Protein AF-H0ULR8-F1 (afdb_monomer_lite)

Foldseek 3Di:
DWEWEADPVQKTATDDDPDPDAKYWYADPPRKIWIWHDDDQWIWIWIGPPPDIHTQDTDPPDPDPDPDDNIDGDDPVVVVSVLLVVLQVDDQFADQLVLLVLCCVLCVPDVLSVPDSPDDCVNSVVVCVVQQLSLLLSLLSRVCVRVVNVLLSVLLSLLVVQPSVPLSDPAQKDKDKDLDPDDDVVLVPPDPADDADELQDDDPPPGQDQPHWYWYWDFDDDDDDDRTIIMIMTHHSVLQVSLVVPDGSNSSVSNSVSSVSSVVSSVVNCSNVPPPPPPPPPPPDDD

Secondary structure (DSSP, 8-state):
-EEEEE-TTS-EEEPP-----S-EEEEEGGGEEEEEEEETTEEEEEEE-SS-EEEEEEETT-----S--S-B---HHHHHHHHHHHHTTSPPSS-HHHHHHHHHHH-TT-GGGGS-TT--HHHHHHHHTT-HHHHHHHHHHHHHHHTT-HHHHHHHHHHHHHTHHHHSS---EEEEEES-SS--GGGSTT-----EEETT-PPPTTT--TTPEEEEEEEPPPSTTPPPPEEEEEEEHHHHHHHHTTS-HHHHHHHHHHHHHHHHHHHHHHHHS----------SS--

Structure (mmCIF, N/CA/C/O backbone):
data_AF-H0ULR8-F1
#
_entry.id   AF-H0ULR8-F1
#
loop_
_atom_site.group_PDB
_atom_site.id
_atom_site.type_symbol
_atom_site.label_atom_id
_atom_site.label_alt_id
_atom_site.label_comp_id
_atom_site.label_asym_id
_atom_site.label_entity_id
_atom_site.label_seq_id
_atom_site.pdbx_PDB_ins_code
_atom_site.Cartn_x
_atom_site.Cartn_y
_atom_site.Cartn_z
_atom_site.occupancy
_atom_site.B_iso_or_equiv
_atom_site.auth_seq_id
_atom_site.auth_comp_id
_atom_site.auth_asym_id
_atom_site.auth_atom_id
_atom_site.pdbx_PDB_model_num
ATOM 1 N N . MET A 1 1 ? 31.533 -9.952 -25.028 1.00 55.53 1 MET A N 1
ATOM 2 C CA . MET A 1 1 ? 30.715 -9.048 -24.205 1.00 55.53 1 MET A CA 1
ATOM 3 C C . MET A 1 1 ? 29.795 -9.982 -23.468 1.00 55.53 1 MET A C 1
ATOM 5 O O . MET A 1 1 ? 28.955 -10.585 -24.120 1.00 55.53 1 MET A O 1
ATOM 9 N N . ARG A 1 2 ? 29.981 -10.159 -22.159 1.00 60.12 2 ARG A N 1
ATOM 10 C CA . ARG A 1 2 ? 29.259 -11.200 -21.425 1.00 60.12 2 ARG A CA 1
ATOM 11 C C . ARG A 1 2 ? 27.790 -10.819 -21.302 1.00 60.12 2 ARG A C 1
ATOM 13 O O . ARG A 1 2 ? 27.461 -9.754 -20.782 1.00 60.12 2 ARG A O 1
ATOM 20 N N . ALA A 1 3 ? 26.921 -11.676 -21.812 1.00 60.00 3 ALA A N 1
ATOM 21 C CA . ALA A 1 3 ? 25.480 -11.507 -21.758 1.00 60.00 3 ALA A CA 1
ATOM 22 C C . ALA A 1 3 ? 24.906 -12.335 -20.603 1.00 60.00 3 ALA A C 1
ATOM 24 O O . ALA A 1 3 ? 25.314 -13.472 -20.393 1.00 60.00 3 ALA A O 1
ATOM 25 N N . PHE A 1 4 ? 23.960 -11.768 -19.864 1.00 63.56 4 PHE A N 1
ATOM 26 C CA . PHE A 1 4 ? 23.260 -12.411 -18.761 1.00 63.56 4 PHE A CA 1
ATOM 27 C C . PHE A 1 4 ? 21.766 -12.104 -18.847 1.00 63.56 4 PHE A C 1
ATOM 29 O O . PHE A 1 4 ? 21.373 -11.021 -19.275 1.00 63.56 4 PHE A O 1
ATOM 36 N N . GLU A 1 5 ? 20.926 -13.022 -18.398 1.00 53.22 5 GLU A N 1
ATOM 37 C CA . GLU A 1 5 ? 19.486 -12.817 -18.239 1.00 53.22 5 GLU A CA 1
ATOM 38 C C . GLU A 1 5 ? 19.142 -12.690 -16.750 1.00 53.22 5 GLU A C 1
ATOM 40 O O . GLU A 1 5 ? 19.582 -13.522 -15.955 1.00 53.22 5 GLU A O 1
ATOM 45 N N . LEU A 1 6 ? 18.398 -11.643 -16.365 1.00 59.22 6 LEU A N 1
ATOM 46 C CA . LEU A 1 6 ? 17.940 -11.435 -14.986 1.00 59.22 6 LEU A CA 1
ATOM 47 C C . LEU A 1 6 ? 16.580 -12.091 -14.755 1.00 59.22 6 LEU A C 1
ATOM 49 O O . LEU A 1 6 ? 15.597 -11.746 -15.408 1.00 59.22 6 LEU A O 1
ATOM 53 N N . PHE A 1 7 ? 16.520 -12.971 -13.761 1.00 50.94 7 PHE A N 1
ATOM 54 C CA . PHE A 1 7 ? 15.299 -13.625 -13.304 1.00 50.94 7 PHE A CA 1
ATOM 55 C C . PHE A 1 7 ? 14.661 -12.866 -12.133 1.00 50.94 7 PHE A C 1
ATOM 57 O O . PHE A 1 7 ? 15.315 -12.084 -11.444 1.00 50.94 7 PHE A O 1
ATOM 64 N N . GLU A 1 8 ? 13.369 -13.110 -11.895 1.00 43.62 8 GLU A N 1
ATOM 65 C CA . GLU A 1 8 ? 12.561 -12.416 -10.873 1.00 43.62 8 GLU A CA 1
ATOM 66 C C . GLU A 1 8 ? 13.091 -12.570 -9.437 1.00 43.62 8 GLU A C 1
ATOM 68 O O . GLU A 1 8 ? 12.819 -11.734 -8.582 1.00 43.62 8 GLU A O 1
ATOM 73 N N . ASP A 1 9 ? 13.879 -13.610 -9.167 1.00 49.69 9 ASP A N 1
ATOM 74 C CA . ASP A 1 9 ? 14.530 -13.842 -7.874 1.00 49.69 9 ASP A CA 1
ATOM 75 C C . ASP A 1 9 ? 15.920 -13.193 -7.751 1.00 49.69 9 ASP A C 1
ATOM 77 O O . ASP A 1 9 ? 16.645 -13.435 -6.784 1.00 49.69 9 ASP A O 1
ATOM 81 N N . GLY A 1 10 ? 16.296 -12.366 -8.727 1.00 46.78 10 GLY A N 1
ATOM 82 C CA . GLY A 1 10 ? 17.558 -11.638 -8.753 1.00 46.78 10 GLY A CA 1
ATOM 83 C C . GLY A 1 10 ? 18.742 -12.440 -9.294 1.00 46.78 10 GLY A C 1
ATOM 84 O O . GLY A 1 10 ? 19.862 -11.925 -9.281 1.00 46.78 10 GLY A O 1
ATOM 85 N N . ARG A 1 11 ? 18.538 -13.676 -9.773 1.00 51.34 11 ARG A N 1
ATOM 86 C CA . ARG A 1 11 ? 19.609 -14.471 -10.391 1.00 51.34 11 ARG A CA 1
ATOM 87 C C . ARG A 1 11 ? 19.927 -13.971 -11.799 1.00 51.34 11 ARG A C 1
ATOM 89 O O . ARG A 1 11 ? 19.028 -13.775 -12.611 1.00 51.34 11 ARG A O 1
ATOM 96 N N . LEU A 1 12 ? 21.217 -13.820 -12.095 1.00 56.28 12 LEU A N 1
ATOM 97 C CA . LEU A 1 12 ? 21.737 -13.565 -13.439 1.00 56.28 12 LEU A CA 1
ATOM 98 C C . LEU A 1 12 ? 22.284 -14.863 -14.040 1.00 56.28 12 LEU A C 1
ATOM 100 O O . LEU A 1 12 ? 23.277 -15.390 -13.537 1.00 56.28 12 LEU A O 1
ATOM 104 N N . ILE A 1 13 ? 21.663 -15.367 -15.108 1.00 55.88 13 ILE A N 1
ATOM 105 C CA . ILE A 1 13 ? 22.128 -16.568 -15.821 1.00 55.88 13 ILE A CA 1
ATOM 106 C C . ILE A 1 13 ? 22.961 -16.142 -17.032 1.00 55.88 13 ILE A C 1
ATOM 108 O O . ILE A 1 13 ? 22.469 -15.351 -17.836 1.00 55.88 13 ILE A O 1
ATOM 112 N N . PRO A 1 14 ? 24.199 -16.639 -17.195 1.00 56.91 14 PRO A N 1
ATOM 113 C CA . PRO A 1 14 ? 25.016 -16.321 -18.359 1.00 56.91 14 PRO A CA 1
ATOM 114 C C . PRO A 1 14 ? 24.398 -16.902 -19.637 1.00 56.91 14 PRO A C 1
ATOM 116 O O . PRO A 1 14 ? 24.026 -18.073 -19.694 1.00 56.91 14 PRO A O 1
ATOM 119 N N . LEU A 1 15 ? 24.322 -16.079 -20.678 1.00 55.94 15 LEU A N 1
ATOM 120 C CA . LEU A 1 15 ? 23.969 -16.490 -22.032 1.00 55.94 15 LEU A CA 1
ATOM 121 C C . LEU A 1 15 ? 25.243 -16.902 -22.797 1.00 55.94 15 LEU A C 1
ATOM 123 O O . LEU A 1 15 ? 26.334 -16.445 -22.445 1.00 55.94 15 LEU A O 1
ATOM 127 N N . PRO A 1 16 ? 25.139 -17.759 -23.834 1.00 50.22 16 PRO A N 1
ATOM 128 C CA . PRO A 1 16 ? 26.295 -18.194 -24.618 1.00 50.22 16 PRO A CA 1
ATOM 129 C C . PRO A 1 16 ? 27.045 -16.983 -25.190 1.00 50.22 16 PRO A C 1
ATOM 131 O O . PRO A 1 16 ? 26.456 -16.173 -25.905 1.00 50.22 16 PRO A O 1
ATOM 134 N N . ASP A 1 17 ? 28.327 -16.842 -24.849 1.00 57.06 17 ASP A N 1
ATOM 135 C CA . ASP A 1 17 ? 29.147 -15.682 -25.213 1.00 57.06 17 ASP A CA 1
ATOM 136 C C . ASP A 1 17 ? 30.123 -16.042 -26.347 1.00 57.06 17 ASP A C 1
ATOM 138 O O . ASP A 1 17 ? 30.868 -17.017 -26.243 1.00 57.06 17 ASP A O 1
ATOM 142 N N . GLU A 1 18 ? 30.144 -15.245 -27.421 1.00 47.00 18 GLU A N 1
ATOM 143 C CA . GLU A 1 18 ? 31.095 -15.378 -28.541 1.00 47.00 18 GLU A CA 1
ATOM 144 C C . GLU A 1 18 ? 32.201 -14.294 -28.533 1.00 47.00 18 GLU A C 1
ATOM 146 O O . GLU A 1 18 ? 33.061 -14.280 -29.414 1.00 47.00 18 GLU A O 1
ATOM 151 N N . GLY A 1 19 ? 32.236 -13.368 -27.559 1.00 47.88 19 GLY A N 1
ATOM 152 C CA . GLY A 1 19 ? 33.048 -12.144 -27.679 1.00 47.88 19 GLY A CA 1
ATOM 153 C C . GLY A 1 19 ? 34.014 -11.825 -26.529 1.00 47.88 19 GLY A C 1
ATOM 154 O O . GLY A 1 19 ? 33.628 -11.769 -25.367 1.00 47.88 19 GLY A O 1
ATOM 155 N N . ARG A 1 20 ? 35.251 -11.429 -26.874 1.00 45.62 20 ARG A N 1
ATOM 156 C CA . ARG A 1 20 ? 36.354 -11.000 -25.971 1.00 45.62 20 ARG A CA 1
ATOM 157 C C . ARG A 1 20 ? 36.240 -9.588 -25.351 1.00 45.62 20 ARG A C 1
ATOM 159 O O . ARG A 1 20 ? 37.204 -9.105 -24.762 1.00 45.62 20 ARG A O 1
ATOM 166 N N . GLU A 1 21 ? 35.116 -8.889 -25.485 1.00 52.38 21 GLU A N 1
ATOM 167 C CA . GLU A 1 21 ? 34.983 -7.510 -24.977 1.00 52.38 21 GLU A CA 1
ATOM 168 C C . GLU A 1 21 ? 34.646 -7.423 -23.477 1.00 52.38 21 GLU A C 1
ATOM 170 O O . GLU A 1 21 ? 33.770 -8.144 -22.987 1.00 52.38 21 GLU A O 1
ATOM 175 N N . ARG A 1 22 ? 35.307 -6.487 -22.772 1.00 55.16 22 ARG A N 1
ATOM 176 C CA . ARG A 1 22 ? 35.067 -6.138 -21.360 1.00 55.16 22 ARG A CA 1
ATOM 177 C C . ARG A 1 22 ? 33.760 -5.352 -21.218 1.00 55.16 22 ARG A C 1
ATOM 179 O O . ARG A 1 22 ? 33.736 -4.135 -21.364 1.00 55.16 22 ARG A O 1
ATOM 186 N N . GLY A 1 23 ? 32.677 -6.058 -20.924 1.00 59.28 23 GLY A N 1
ATOM 187 C CA . GLY A 1 23 ? 31.369 -5.472 -20.645 1.00 59.28 23 GLY A CA 1
ATOM 188 C C . GLY A 1 23 ? 30.351 -6.549 -20.287 1.00 59.28 23 GLY A C 1
ATOM 189 O O . GLY A 1 23 ? 30.507 -7.704 -20.689 1.00 59.28 23 GLY A O 1
ATOM 190 N N . VAL A 1 24 ? 29.331 -6.160 -19.528 1.00 67.25 24 VAL A N 1
ATOM 191 C CA . VAL A 1 24 ? 28.218 -7.003 -19.083 1.00 67.25 24 VAL A CA 1
ATOM 192 C C . VAL A 1 24 ? 26.930 -6.448 -19.669 1.00 67.25 24 VAL A C 1
ATOM 194 O O . VAL A 1 24 ? 26.678 -5.252 -19.576 1.00 67.25 24 VAL A O 1
ATOM 197 N N . THR A 1 25 ? 26.104 -7.300 -20.260 1.00 70.81 25 THR A N 1
ATOM 198 C CA . THR A 1 25 ? 24.745 -6.936 -20.676 1.00 70.81 25 THR A CA 1
ATOM 199 C C . THR A 1 25 ? 23.765 -7.810 -19.926 1.00 70.81 25 THR A C 1
ATOM 201 O O . THR A 1 25 ? 23.853 -9.027 -20.010 1.00 70.81 25 THR A O 1
ATOM 204 N N . VAL A 1 26 ? 22.840 -7.197 -19.201 1.00 70.44 26 VAL A N 1
ATOM 205 C CA . VAL A 1 26 ? 21.761 -7.874 -18.490 1.00 70.44 26 VAL A CA 1
ATOM 206 C C . VAL A 1 26 ? 20.460 -7.633 -19.242 1.00 70.44 26 VAL A C 1
ATOM 208 O O . VAL A 1 26 ? 20.018 -6.491 -19.358 1.00 70.44 26 VAL A O 1
ATOM 211 N N . PHE A 1 27 ? 19.836 -8.691 -19.745 1.00 68.12 27 PHE A N 1
ATOM 212 C CA . PHE A 1 27 ? 18.502 -8.613 -20.329 1.00 68.12 27 PHE A CA 1
ATOM 213 C C . PHE A 1 27 ? 17.457 -8.534 -19.220 1.00 68.12 27 PHE A C 1
ATOM 215 O O . PHE A 1 27 ? 17.463 -9.317 -18.271 1.00 68.12 27 PHE A O 1
ATOM 222 N N . LEU A 1 28 ? 16.575 -7.551 -19.353 1.00 66.31 28 LEU A N 1
ATOM 223 C CA . LEU A 1 28 ? 15.470 -7.267 -18.453 1.00 66.31 28 LEU A CA 1
ATOM 224 C C . LEU A 1 28 ? 14.141 -7.558 -19.175 1.00 66.31 28 LEU A C 1
ATOM 226 O O . LEU A 1 28 ? 14.089 -7.519 -20.414 1.00 66.31 28 LEU A O 1
ATOM 230 N N . PRO A 1 29 ? 13.040 -7.783 -18.433 1.00 61.72 29 PRO A N 1
ATOM 231 C CA . PRO A 1 29 ? 11.716 -7.951 -19.020 1.00 61.72 29 PRO A CA 1
ATOM 232 C C . PRO A 1 29 ? 11.331 -6.825 -19.990 1.00 61.72 29 PRO A C 1
ATOM 234 O O . PRO A 1 29 ? 11.808 -5.691 -19.893 1.00 61.72 29 PRO A O 1
ATOM 237 N N . ALA A 1 30 ? 10.423 -7.146 -20.916 1.00 65.12 30 ALA A N 1
ATOM 238 C CA . ALA A 1 30 ? 9.936 -6.236 -21.957 1.00 65.12 30 ALA A CA 1
ATOM 239 C C . ALA A 1 30 ? 11.029 -5.713 -22.915 1.00 65.12 30 ALA A C 1
ATOM 241 O O . ALA A 1 30 ? 10.925 -4.603 -23.435 1.00 65.12 30 ALA A O 1
ATOM 242 N N . GLY A 1 31 ? 12.063 -6.523 -23.174 1.00 64.31 31 GLY A N 1
ATOM 243 C CA . GLY A 1 31 ? 13.083 -6.236 -24.186 1.00 64.31 31 GLY A CA 1
ATOM 244 C C . GLY A 1 31 ? 14.051 -5.124 -23.791 1.00 64.31 31 GLY A C 1
ATOM 245 O O . GLY A 1 31 ? 14.571 -4.439 -24.663 1.00 64.31 31 GLY A O 1
ATOM 246 N N . ARG A 1 32 ? 14.276 -4.917 -22.492 1.00 69.94 32 ARG A N 1
ATOM 247 C CA . ARG A 1 32 ? 15.190 -3.894 -21.969 1.00 69.94 32 ARG A CA 1
ATOM 248 C C . ARG A 1 32 ? 16.559 -4.497 -21.679 1.00 69.94 32 ARG A C 1
ATOM 250 O O . ARG A 1 32 ? 16.685 -5.706 -21.503 1.00 69.94 32 ARG A O 1
ATOM 257 N N . GLN A 1 33 ? 17.591 -3.659 -21.644 1.00 75.69 33 GLN A N 1
ATOM 258 C CA . GLN A 1 33 ? 18.968 -4.116 -21.443 1.00 75.69 33 GLN A CA 1
ATOM 259 C C . GLN A 1 33 ? 19.709 -3.178 -20.498 1.00 75.69 33 GLN A C 1
ATOM 261 O O . GLN A 1 33 ? 19.700 -1.967 -20.688 1.00 75.69 33 GLN A O 1
ATOM 266 N N . LEU A 1 34 ? 20.362 -3.726 -19.484 1.00 73.25 34 LEU A N 1
ATOM 267 C CA . LEU A 1 34 ? 21.241 -2.990 -18.589 1.00 73.25 34 LEU A CA 1
ATOM 268 C C . LEU A 1 34 ? 22.695 -3.316 -18.953 1.00 73.25 34 LEU A C 1
ATOM 270 O O . LEU A 1 34 ? 23.130 -4.460 -18.885 1.00 73.25 34 LEU A O 1
ATOM 274 N N . PHE A 1 35 ? 23.443 -2.299 -19.355 1.00 72.38 35 PHE A N 1
ATOM 275 C CA . PHE A 1 35 ? 24.825 -2.397 -19.802 1.00 72.38 35 PHE A CA 1
ATOM 276 C C . PHE A 1 35 ? 25.775 -1.961 -18.694 1.00 72.38 35 PHE A C 1
ATOM 278 O O . PHE A 1 35 ? 25.775 -0.792 -18.323 1.00 72.38 35 PHE A O 1
ATOM 285 N N . GLY A 1 36 ? 26.609 -2.871 -18.211 1.00 69.50 36 GLY A N 1
ATOM 286 C CA . GLY A 1 36 ? 27.725 -2.597 -17.316 1.00 69.50 36 GLY A CA 1
ATOM 287 C C . GLY A 1 36 ? 29.039 -2.522 -18.088 1.00 69.50 36 GLY A C 1
ATOM 288 O O . GLY A 1 36 ? 29.354 -3.403 -18.892 1.00 69.50 36 GLY A O 1
ATOM 289 N N . ARG A 1 37 ? 29.834 -1.483 -17.840 1.00 66.75 37 ARG A N 1
ATOM 290 C CA . ARG A 1 37 ? 31.193 -1.337 -18.374 1.00 66.75 37 ARG A CA 1
ATOM 291 C C . ARG A 1 37 ? 32.154 -0.878 -17.285 1.00 66.75 37 ARG A C 1
ATOM 293 O O . ARG A 1 37 ? 31.761 -0.167 -16.365 1.00 66.75 37 ARG A O 1
ATOM 300 N N . LEU A 1 38 ? 33.412 -1.275 -17.426 1.00 59.19 38 LEU A N 1
ATOM 301 C CA . LEU A 1 38 ? 34.509 -0.769 -16.608 1.00 59.19 38 LEU A CA 1
ATOM 302 C C . LEU A 1 38 ? 35.153 0.418 -17.331 1.00 59.19 38 LEU A C 1
ATOM 304 O O . LEU A 1 38 ? 35.686 0.250 -18.429 1.00 59.19 38 LEU A O 1
ATOM 308 N N . GLU A 1 39 ? 35.095 1.603 -16.728 1.00 63.56 39 GLU A N 1
ATOM 309 C CA . GLU A 1 39 ? 35.831 2.795 -17.160 1.00 63.56 39 GLU A CA 1
ATOM 310 C C . GLU A 1 39 ? 36.933 3.091 -16.133 1.00 63.56 39 GLU A C 1
ATOM 312 O O . GLU A 1 39 ? 36.712 3.744 -15.116 1.00 63.56 39 GLU A O 1
ATOM 317 N N . GLY A 1 40 ? 38.133 2.553 -16.369 1.00 65.19 40 GLY A N 1
ATOM 318 C CA . GLY A 1 40 ? 39.193 2.544 -15.355 1.00 65.19 40 GLY A CA 1
ATOM 319 C C . GLY A 1 40 ? 38.829 1.610 -14.197 1.00 65.19 40 GLY A C 1
ATOM 320 O O . GLY A 1 40 ? 38.486 0.453 -14.439 1.00 65.19 40 GLY A O 1
ATOM 321 N N . ASP A 1 41 ? 38.870 2.129 -12.967 1.00 57.88 41 ASP A N 1
ATOM 322 C CA . ASP A 1 41 ? 38.448 1.413 -11.750 1.00 57.88 41 ASP A CA 1
ATOM 323 C C . ASP A 1 41 ? 36.947 1.592 -11.442 1.00 57.88 41 ASP A C 1
ATOM 325 O O . ASP A 1 41 ? 36.422 1.018 -10.485 1.00 57.88 41 ASP A O 1
ATOM 329 N N . LEU A 1 42 ? 36.236 2.388 -12.249 1.00 54.56 42 LEU A N 1
ATOM 330 C CA . LEU A 1 42 ? 34.823 2.693 -12.051 1.00 54.56 42 LEU A CA 1
ATOM 331 C C . LEU A 1 42 ? 33.934 1.728 -12.829 1.00 54.56 42 LEU A C 1
ATOM 333 O O . LEU A 1 42 ? 34.156 1.435 -14.005 1.00 54.56 42 LEU A O 1
ATOM 337 N N . CYS A 1 43 ? 32.880 1.262 -12.164 1.00 59.72 43 CYS A N 1
ATOM 338 C CA . CYS A 1 43 ? 31.816 0.495 -12.798 1.00 59.72 43 CYS A CA 1
ATOM 339 C C . CYS A 1 43 ? 30.684 1.436 -13.198 1.00 59.72 43 CYS A C 1
ATOM 341 O O . CYS A 1 43 ? 29.968 1.958 -12.339 1.00 59.72 43 CYS A O 1
ATOM 343 N N . CYS A 1 44 ? 30.507 1.614 -14.502 1.00 63.56 44 CYS A N 1
ATOM 344 C CA . CYS A 1 44 ? 29.447 2.432 -15.067 1.00 63.56 44 CYS A CA 1
ATOM 345 C C . CYS A 1 44 ? 28.326 1.535 -15.578 1.00 63.56 44 CYS A C 1
ATOM 347 O O . CYS A 1 44 ? 28.581 0.569 -16.304 1.00 63.56 44 CYS A O 1
ATOM 349 N N . TRP A 1 45 ? 27.087 1.885 -15.246 1.00 70.94 45 TRP A N 1
ATOM 350 C CA . TRP A 1 45 ? 25.914 1.171 -15.733 1.00 70.94 45 TRP A CA 1
ATOM 351 C C . TRP A 1 45 ? 24.974 2.095 -16.472 1.00 70.94 45 TRP A C 1
ATOM 353 O O . TRP A 1 45 ? 24.639 3.172 -15.979 1.00 70.94 45 TRP A O 1
ATOM 363 N N . SER A 1 46 ? 24.478 1.627 -17.609 1.00 70.12 46 SER A N 1
ATOM 364 C CA . SER A 1 46 ? 23.475 2.338 -18.382 1.00 70.12 46 SER A CA 1
ATOM 365 C C . SER A 1 46 ? 22.318 1.419 -18.747 1.00 70.12 46 SER A C 1
ATOM 367 O O . SER A 1 46 ? 22.516 0.292 -19.190 1.00 70.12 46 SER A O 1
ATOM 369 N N . LEU A 1 47 ? 21.100 1.921 -18.624 1.00 73.06 47 LEU A N 1
ATOM 370 C CA . LEU A 1 47 ? 19.875 1.223 -18.975 1.00 73.06 47 LEU A CA 1
ATOM 371 C C . LEU A 1 47 ? 19.413 1.639 -20.369 1.00 73.06 47 LEU A C 1
ATOM 373 O O . LEU A 1 47 ? 19.329 2.826 -20.682 1.00 73.06 47 LEU A O 1
ATOM 377 N N . TRP A 1 48 ? 19.086 0.654 -21.191 1.00 73.25 48 TRP A N 1
ATOM 378 C CA . TRP A 1 48 ? 18.453 0.817 -22.486 1.00 73.25 48 TRP A CA 1
ATOM 379 C C . TRP A 1 48 ? 17.004 0.351 -22.434 1.00 73.25 48 TRP A C 1
ATOM 381 O O . TRP A 1 48 ? 16.701 -0.773 -22.027 1.00 73.25 48 TRP A O 1
ATOM 391 N N . ASP A 1 49 ? 16.115 1.243 -22.857 1.00 66.06 49 ASP A N 1
ATOM 392 C CA . ASP A 1 49 ? 14.660 1.096 -22.777 1.00 66.06 49 ASP A CA 1
ATOM 393 C C . ASP A 1 49 ? 14.001 0.702 -24.113 1.00 66.06 49 ASP A C 1
ATOM 395 O O . ASP A 1 49 ? 12.777 0.724 -24.232 1.00 66.06 49 ASP A O 1
ATOM 399 N N . GLY A 1 50 ? 14.799 0.380 -25.136 1.00 64.75 50 GLY A N 1
ATOM 400 C CA . GLY A 1 50 ? 14.324 0.183 -26.508 1.00 64.75 50 GLY A CA 1
ATOM 401 C C . GLY A 1 50 ? 14.523 1.397 -27.422 1.00 64.75 50 GLY A C 1
ATOM 402 O O . GLY A 1 50 ? 14.481 1.258 -28.644 1.00 64.75 50 GLY A O 1
ATOM 403 N N . ARG A 1 51 ? 14.742 2.594 -26.860 1.00 69.56 51 ARG A N 1
ATOM 404 C CA . ARG A 1 51 ? 14.833 3.868 -27.598 1.00 69.56 51 ARG A CA 1
ATOM 405 C C . ARG A 1 51 ? 16.090 4.663 -27.265 1.00 69.56 51 ARG A C 1
ATOM 407 O O . ARG A 1 51 ? 16.729 5.185 -28.173 1.00 69.56 51 ARG A O 1
ATOM 414 N N . LYS A 1 52 ? 16.443 4.770 -25.985 1.00 71.38 52 LYS A N 1
ATOM 415 C CA . LYS A 1 52 ? 17.581 5.551 -25.491 1.00 71.38 52 LYS A CA 1
ATOM 416 C C . LYS A 1 52 ? 18.359 4.793 -24.422 1.00 71.38 52 LYS A C 1
ATOM 418 O O . LYS A 1 52 ? 17.827 3.931 -23.729 1.00 71.38 52 LYS A O 1
ATOM 423 N N . LYS A 1 53 ? 19.635 5.148 -24.295 1.00 71.38 53 LYS A N 1
ATOM 424 C CA . LYS A 1 53 ? 20.531 4.677 -23.239 1.00 71.38 53 LYS A CA 1
ATOM 425 C C . LYS A 1 53 ? 20.646 5.780 -22.186 1.00 71.38 53 LYS A C 1
ATOM 427 O O . LYS A 1 53 ? 20.937 6.917 -22.540 1.00 71.38 53 LYS A O 1
ATOM 432 N N . THR A 1 54 ? 20.377 5.454 -20.927 1.00 66.88 54 THR A N 1
ATOM 433 C CA . THR A 1 54 ? 20.444 6.391 -19.795 1.00 66.88 54 THR A CA 1
ATOM 434 C C . THR A 1 54 ? 21.443 5.857 -18.785 1.00 66.88 54 THR A C 1
ATOM 436 O O . THR A 1 54 ? 21.354 4.686 -18.428 1.00 66.88 54 THR A O 1
ATOM 439 N N . ASP A 1 55 ? 22.383 6.678 -18.332 1.00 67.06 55 ASP A N 1
ATOM 440 C CA . ASP A 1 55 ? 23.311 6.274 -17.277 1.00 67.06 55 ASP A CA 1
ATOM 441 C C . ASP A 1 55 ? 22.569 6.205 -15.939 1.00 67.06 55 ASP A C 1
ATOM 443 O O . ASP A 1 55 ? 21.854 7.133 -15.563 1.00 67.06 55 ASP A O 1
ATOM 447 N N . VAL A 1 56 ? 22.685 5.064 -15.260 1.00 64.44 56 VAL A N 1
ATOM 448 C CA . VAL A 1 56 ? 21.947 4.755 -14.026 1.00 64.44 56 VAL A CA 1
ATOM 449 C C . VAL A 1 56 ? 22.887 4.670 -12.827 1.00 64.44 56 VAL A C 1
ATOM 451 O O . VAL A 1 56 ? 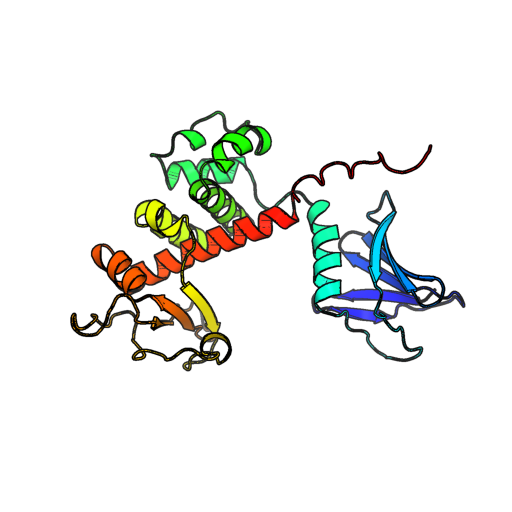22.462 4.973 -11.717 1.00 64.44 56 VAL A O 1
ATOM 454 N N . LEU A 1 57 ? 24.159 4.290 -13.024 1.00 61.94 57 LEU A N 1
ATOM 455 C CA . LEU A 1 57 ? 25.127 4.133 -11.932 1.00 61.94 57 LEU A CA 1
ATOM 456 C C . LEU A 1 57 ? 26.529 4.609 -12.332 1.00 61.94 57 LEU A C 1
ATOM 458 O O . LEU A 1 57 ? 27.073 4.162 -13.342 1.00 61.94 57 LEU A O 1
ATOM 462 N N . SER A 1 58 ? 27.137 5.420 -11.467 1.00 51.59 58 SER A N 1
ATOM 463 C CA . SER A 1 58 ? 28.586 5.600 -11.345 1.00 51.59 58 SER A CA 1
ATOM 464 C C . SER A 1 58 ? 28.905 5.471 -9.860 1.00 51.59 58 SER A C 1
ATOM 466 O O . SER A 1 58 ? 28.668 6.405 -9.099 1.00 51.59 58 SER A O 1
ATOM 468 N N . ALA A 1 59 ? 29.308 4.282 -9.416 1.00 48.47 59 ALA A N 1
ATOM 469 C CA . ALA A 1 59 ? 29.564 4.031 -8.001 1.00 48.47 59 ALA A CA 1
ATOM 470 C C . ALA A 1 59 ? 31.069 4.035 -7.712 1.00 48.47 59 ALA A C 1
ATOM 472 O O . ALA A 1 59 ? 31.788 3.141 -8.164 1.00 48.47 59 ALA A O 1
ATOM 473 N N . ASP A 1 60 ? 31.513 4.984 -6.886 1.00 42.78 60 ASP A N 1
ATOM 474 C CA . ASP A 1 60 ? 32.730 4.832 -6.089 1.00 42.78 60 ASP A CA 1
ATOM 475 C C . ASP A 1 60 ? 32.452 3.741 -5.045 1.00 42.78 60 ASP A C 1
ATOM 477 O O . ASP A 1 60 ? 31.607 3.915 -4.167 1.00 42.78 60 ASP A O 1
ATOM 481 N N . GLY A 1 61 ? 33.099 2.579 -5.167 1.00 44.59 61 GLY A N 1
ATOM 482 C CA . GLY A 1 61 ? 32.871 1.445 -4.255 1.00 44.59 61 GLY A CA 1
ATOM 483 C C . GLY A 1 61 ? 32.505 0.112 -4.909 1.00 44.59 61 GLY A C 1
ATOM 484 O O . GLY A 1 61 ? 32.055 -0.793 -4.215 1.00 44.59 61 GLY A O 1
ATOM 485 N N . GLY A 1 62 ? 32.746 -0.023 -6.216 1.00 39.19 62 GLY A N 1
ATOM 486 C CA . GLY A 1 62 ? 33.154 -1.286 -6.834 1.00 39.19 62 GLY A CA 1
ATOM 487 C C . GLY A 1 62 ? 32.090 -2.378 -6.897 1.00 39.19 62 GLY A C 1
ATOM 488 O O . GLY A 1 62 ? 32.038 -3.282 -6.066 1.00 39.19 62 GLY A O 1
ATOM 489 N N . LEU A 1 63 ? 31.329 -2.384 -7.988 1.00 44.09 63 LEU A N 1
ATOM 490 C CA . LEU A 1 63 ? 30.674 -3.596 -8.461 1.00 44.09 63 LEU A CA 1
ATOM 491 C C . LEU A 1 63 ? 31.746 -4.478 -9.133 1.00 44.09 63 LEU A C 1
ATOM 493 O O . LEU A 1 63 ? 31.927 -4.446 -10.343 1.00 44.09 63 LEU A O 1
ATOM 497 N N . VAL A 1 64 ? 32.536 -5.203 -8.335 1.00 41.38 64 VAL A N 1
ATOM 498 C CA . VAL A 1 64 ? 33.669 -5.996 -8.842 1.00 41.38 64 VAL A CA 1
ATOM 499 C C . VAL A 1 64 ? 33.146 -7.230 -9.576 1.00 41.38 64 VAL A C 1
ATOM 501 O O . VAL A 1 64 ? 32.702 -8.204 -8.968 1.00 41.38 64 VAL A O 1
ATOM 504 N N . LEU A 1 65 ? 33.211 -7.192 -10.905 1.00 41.34 65 LEU A N 1
ATOM 505 C CA . LEU A 1 65 ? 33.013 -8.358 -11.758 1.00 41.34 65 LEU A CA 1
ATOM 506 C C . LEU A 1 65 ? 34.256 -9.250 -11.645 1.00 41.34 65 LEU A C 1
ATOM 508 O O . LEU A 1 65 ? 35.228 -9.064 -12.373 1.00 41.34 65 LEU A O 1
ATOM 512 N N . SER A 1 66 ? 34.245 -10.189 -10.696 1.00 39.34 66 SER A N 1
ATOM 513 C CA . SER A 1 66 ? 35.242 -11.265 -10.665 1.00 39.34 66 SER A CA 1
ATOM 514 C C . SER A 1 66 ? 35.121 -12.097 -11.945 1.00 39.34 66 SER A C 1
ATOM 516 O O . SER A 1 66 ? 34.010 -12.349 -12.417 1.00 39.34 66 SER A O 1
ATOM 518 N N . GLU A 1 67 ? 36.249 -12.517 -12.518 1.00 42.75 67 GLU A N 1
ATOM 519 C CA . GLU A 1 67 ? 36.300 -13.216 -13.811 1.00 42.75 67 GLU A CA 1
ATOM 520 C C . GLU A 1 67 ? 35.555 -14.568 -13.803 1.00 42.75 67 GLU A C 1
ATOM 522 O O . GLU A 1 67 ? 35.198 -15.060 -14.880 1.00 42.75 67 GLU A O 1
ATOM 527 N N . GLU A 1 68 ? 35.229 -15.098 -12.616 1.00 46.88 68 GLU A N 1
ATOM 528 C CA . GLU A 1 68 ? 34.559 -16.383 -12.389 1.00 46.88 68 GLU A CA 1
ATOM 529 C C . GLU A 1 68 ? 33.584 -16.326 -11.190 1.00 46.88 68 GLU A C 1
ATOM 531 O O . GLU A 1 68 ? 33.995 -16.477 -10.036 1.00 46.88 68 GLU A O 1
ATOM 536 N N . PRO A 1 69 ? 32.278 -16.111 -11.421 1.00 45.97 69 PRO A N 1
ATOM 537 C CA . PRO A 1 69 ? 31.332 -16.968 -10.708 1.00 45.97 69 PRO A CA 1
ATOM 538 C C . PRO A 1 69 ? 30.178 -17.444 -11.599 1.00 45.97 69 PRO A C 1
ATOM 540 O O . PRO A 1 69 ? 29.688 -16.730 -12.471 1.00 45.97 69 PRO A O 1
ATOM 543 N N . GLU A 1 70 ? 29.709 -18.660 -11.323 1.00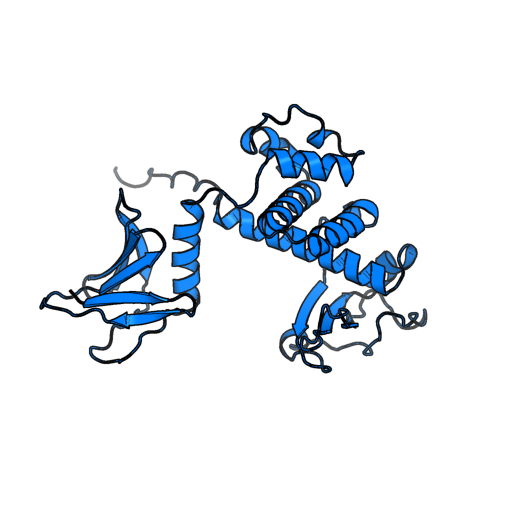 45.28 70 GLU A N 1
ATOM 544 C CA . GLU A 1 70 ? 28.579 -19.324 -11.992 1.00 45.28 70 GLU A CA 1
ATOM 545 C C . GLU A 1 70 ? 27.227 -18.598 -11.793 1.00 45.28 70 GLU A C 1
ATOM 547 O O . GLU A 1 70 ? 26.264 -18.894 -12.497 1.00 45.28 70 GLU A O 1
ATOM 552 N N . ALA A 1 71 ? 27.146 -17.627 -10.874 1.00 43.47 71 ALA A N 1
ATOM 553 C CA . ALA A 1 71 ? 26.013 -16.715 -10.706 1.00 43.47 71 ALA A CA 1
ATOM 554 C C . ALA A 1 71 ? 26.442 -15.429 -9.972 1.00 43.47 71 ALA A C 1
ATOM 556 O O . ALA A 1 71 ? 27.271 -15.471 -9.061 1.00 43.47 71 ALA A O 1
ATOM 557 N N . PHE A 1 72 ? 25.852 -14.288 -10.344 1.00 58.50 72 PHE A N 1
ATOM 558 C CA . PHE A 1 72 ? 26.100 -12.975 -9.733 1.00 58.50 72 PHE A CA 1
ATOM 559 C C . PHE A 1 72 ? 24.839 -12.453 -9.031 1.00 58.50 72 PHE A C 1
ATOM 561 O O . PHE A 1 72 ? 23.739 -12.598 -9.563 1.00 58.50 72 PHE A O 1
ATOM 568 N N . ILE A 1 73 ? 24.999 -11.824 -7.860 1.00 52.34 73 ILE A N 1
ATOM 569 C CA . ILE A 1 73 ? 23.907 -11.205 -7.093 1.00 52.34 73 ILE A CA 1
ATOM 570 C C . ILE A 1 73 ? 24.179 -9.703 -6.980 1.00 52.34 73 ILE A C 1
ATOM 572 O O . ILE A 1 73 ? 25.203 -9.285 -6.440 1.00 52.34 73 ILE A O 1
ATOM 576 N N . LEU A 1 74 ? 23.252 -8.887 -7.481 1.00 55.56 74 LEU A N 1
ATOM 577 C CA . LEU A 1 74 ? 23.309 -7.433 -7.340 1.00 55.56 74 LEU A CA 1
ATOM 578 C C . LEU A 1 74 ? 23.129 -7.023 -5.861 1.00 55.56 74 LEU A C 1
ATOM 580 O O . LEU A 1 74 ? 22.231 -7.539 -5.189 1.00 55.56 74 LEU A O 1
ATOM 584 N N . PRO A 1 75 ? 23.928 -6.074 -5.333 1.00 60.38 75 PRO A N 1
ATOM 585 C CA . PRO A 1 75 ? 23.696 -5.522 -4.002 1.00 60.38 75 PRO A CA 1
ATOM 586 C C . PRO A 1 75 ? 22.296 -4.890 -3.898 1.00 60.38 75 PRO A C 1
ATOM 588 O O . PRO A 1 75 ? 21.878 -4.211 -4.839 1.00 60.38 75 PRO A O 1
ATOM 591 N N . PRO A 1 76 ? 21.592 -4.989 -2.752 1.00 60.00 76 PRO A N 1
ATOM 592 C CA . PRO A 1 76 ? 20.233 -4.455 -2.604 1.00 60.00 76 PRO A CA 1
ATOM 593 C C . PRO A 1 76 ? 20.084 -2.968 -2.964 1.00 60.00 76 PRO A C 1
ATOM 595 O O . PRO A 1 76 ? 19.051 -2.560 -3.489 1.00 60.00 76 PRO A O 1
ATOM 598 N N . ALA A 1 77 ? 21.112 -2.153 -2.708 1.00 60.81 77 ALA A N 1
ATOM 599 C CA . ALA A 1 77 ? 21.121 -0.738 -3.083 1.00 60.81 77 ALA A CA 1
ATOM 600 C C . ALA A 1 77 ? 21.137 -0.534 -4.610 1.00 60.81 77 ALA A C 1
ATOM 602 O O . ALA A 1 77 ? 20.399 0.306 -5.120 1.00 60.81 77 ALA A O 1
ATOM 603 N N . ALA A 1 78 ? 21.916 -1.345 -5.333 1.00 62.41 78 ALA A N 1
ATOM 604 C CA . ALA A 1 78 ? 21.968 -1.318 -6.791 1.00 62.41 78 ALA A CA 1
ATOM 605 C C . ALA A 1 78 ? 20.659 -1.842 -7.404 1.00 62.41 78 ALA A C 1
ATOM 607 O O . ALA A 1 78 ? 20.144 -1.232 -8.337 1.00 62.41 78 ALA A O 1
ATOM 608 N N . CYS A 1 79 ? 20.070 -2.908 -6.838 1.00 64.69 79 CYS A N 1
ATOM 609 C CA . CYS A 1 79 ? 18.743 -3.384 -7.245 1.00 64.69 79 CYS A CA 1
ATOM 610 C C . CYS A 1 79 ? 17.696 -2.272 -7.141 1.00 64.69 79 CYS A C 1
ATOM 612 O O . CYS A 1 79 ? 16.987 -2.014 -8.106 1.00 64.69 79 CYS A O 1
ATOM 614 N N . ARG A 1 80 ? 17.649 -1.558 -6.007 1.00 66.12 80 ARG A N 1
ATOM 615 C CA . ARG A 1 80 ? 16.710 -0.443 -5.806 1.00 66.12 80 ARG A CA 1
ATOM 616 C C . ARG A 1 80 ? 16.887 0.667 -6.840 1.00 66.12 80 ARG A C 1
ATOM 618 O O . ARG A 1 80 ? 15.894 1.145 -7.366 1.00 66.12 80 ARG A O 1
ATOM 625 N N . GLN A 1 81 ? 18.124 1.037 -7.169 1.00 65.81 81 GLN A N 1
ATOM 626 C CA . GLN A 1 81 ? 18.401 2.069 -8.176 1.00 65.81 81 GLN A CA 1
ATOM 627 C C . GLN A 1 81 ? 17.979 1.640 -9.588 1.00 65.81 81 GLN A C 1
ATOM 629 O O . GLN A 1 81 ? 17.406 2.438 -10.329 1.00 65.81 81 GLN A O 1
ATOM 634 N N . VAL A 1 82 ? 18.211 0.374 -9.953 1.00 66.25 82 VAL A N 1
ATOM 635 C CA . VAL A 1 82 ? 17.740 -0.186 -11.229 1.00 66.25 82 VAL A CA 1
ATOM 636 C C . VAL A 1 82 ? 16.213 -0.227 -11.266 1.00 66.25 82 VAL A C 1
ATOM 638 O O . VAL A 1 82 ? 15.617 0.204 -12.250 1.00 66.25 82 VAL A O 1
ATOM 641 N N . GLU A 1 83 ? 15.571 -0.696 -10.196 1.00 70.75 83 GLU A N 1
ATOM 642 C CA . GLU A 1 83 ? 14.115 -0.687 -10.071 1.00 70.75 83 GLU A CA 1
ATOM 643 C C . GLU A 1 83 ? 13.544 0.729 -10.191 1.00 70.75 83 GLU A C 1
ATOM 645 O O . GLU A 1 83 ? 12.606 0.936 -10.952 1.00 70.75 83 GLU A O 1
ATOM 650 N N . ASP A 1 84 ? 14.113 1.712 -9.491 1.00 70.69 84 ASP A N 1
ATOM 651 C CA . ASP A 1 84 ? 13.667 3.106 -9.552 1.00 70.69 84 ASP A CA 1
ATOM 652 C C . ASP A 1 84 ? 13.780 3.649 -10.981 1.00 70.69 84 ASP A C 1
ATOM 654 O O . ASP A 1 84 ? 12.812 4.187 -11.514 1.00 70.69 84 ASP A O 1
ATOM 658 N N . ALA A 1 85 ? 14.909 3.416 -11.658 1.00 68.12 85 ALA A N 1
ATOM 659 C CA . ALA A 1 85 ? 15.092 3.811 -13.055 1.00 68.12 85 ALA A CA 1
ATOM 660 C C . ALA A 1 85 ? 14.091 3.136 -14.009 1.00 68.12 85 ALA A C 1
ATOM 662 O O . ALA A 1 85 ? 13.712 3.721 -15.030 1.00 68.12 85 ALA A O 1
ATOM 663 N N . LEU A 1 86 ? 13.655 1.913 -13.695 1.00 70.56 86 LEU A N 1
ATOM 664 C CA . LEU A 1 86 ? 12.623 1.206 -14.449 1.00 70.56 86 LEU A CA 1
ATOM 665 C C . LEU A 1 86 ? 11.225 1.757 -14.156 1.00 70.56 86 LEU A C 1
ATOM 667 O O . LEU A 1 86 ? 10.457 1.928 -15.103 1.00 70.56 86 LEU A O 1
ATOM 671 N N . TYR A 1 87 ? 10.898 2.055 -12.896 1.00 72.69 87 TYR A N 1
ATOM 672 C CA . TYR A 1 87 ? 9.579 2.539 -12.480 1.00 72.69 87 TYR A CA 1
ATOM 673 C C . TYR A 1 87 ? 9.213 3.884 -13.112 1.00 72.69 87 TYR A C 1
ATOM 675 O O . TYR A 1 87 ? 8.078 4.037 -13.557 1.00 72.69 87 TYR A O 1
ATOM 683 N N . VAL A 1 88 ? 10.173 4.802 -13.271 1.00 75.19 88 VAL A N 1
ATOM 684 C CA . VAL A 1 88 ? 9.974 6.102 -13.954 1.00 75.19 88 VAL A CA 1
ATOM 685 C C . VAL A 1 88 ? 9.489 5.945 -15.402 1.00 75.19 88 VAL A C 1
ATOM 687 O O . VAL A 1 88 ? 8.892 6.852 -15.978 1.00 75.19 88 VAL A O 1
ATOM 690 N N . GLN A 1 89 ? 9.744 4.792 -16.021 1.00 71.75 89 GLN A N 1
ATOM 691 C CA . GLN A 1 89 ? 9.370 4.526 -17.410 1.00 71.75 89 GLN A CA 1
ATOM 692 C C . GLN A 1 89 ? 7.979 3.904 -17.550 1.00 71.75 89 GLN A C 1
ATOM 694 O O . GLN A 1 89 ? 7.501 3.737 -18.673 1.00 71.75 89 GLN A O 1
ATOM 699 N N . TYR A 1 90 ? 7.343 3.522 -16.444 1.00 72.12 90 TYR A N 1
ATOM 700 C CA . TYR A 1 90 ? 6.015 2.928 -16.452 1.00 72.12 90 TYR A CA 1
ATOM 701 C C . TYR A 1 90 ? 4.973 3.928 -15.953 1.00 72.12 90 TYR A C 1
ATOM 703 O O . TYR A 1 90 ? 5.234 4.680 -15.013 1.00 72.12 90 TYR A O 1
ATOM 711 N N . PRO A 1 91 ? 3.755 3.926 -16.524 1.00 74.94 91 PRO A N 1
ATOM 712 C CA . PRO A 1 91 ? 2.645 4.553 -15.837 1.00 74.94 91 PRO A CA 1
ATOM 713 C C . PRO A 1 91 ? 2.424 3.823 -14.502 1.00 74.94 91 PRO A C 1
ATOM 715 O O . PRO A 1 91 ? 2.569 2.598 -14.437 1.00 74.94 91 PRO A O 1
ATOM 718 N N . PRO A 1 92 ? 2.048 4.546 -13.439 1.00 81.62 92 PRO A N 1
ATOM 719 C CA . PRO A 1 92 ? 1.711 3.911 -12.178 1.00 81.62 92 PRO A CA 1
ATOM 720 C C . PRO A 1 92 ? 0.523 2.953 -12.372 1.00 81.62 92 PRO A C 1
ATOM 722 O O . PRO A 1 92 ? -0.373 3.247 -13.176 1.00 81.62 92 PRO A O 1
ATOM 725 N N . PRO A 1 93 ? 0.500 1.818 -11.653 1.00 85.50 93 PRO A N 1
ATOM 726 C CA . PRO A 1 93 ? -0.479 0.762 -11.867 1.00 85.50 93 PRO A CA 1
ATOM 727 C C . PRO A 1 93 ? -1.902 1.233 -11.559 1.00 85.50 93 PRO A C 1
ATOM 729 O O . PRO A 1 93 ? -2.118 2.181 -10.804 1.00 85.50 93 PRO A O 1
ATOM 732 N N . GLY A 1 94 ? -2.882 0.540 -12.139 1.00 87.19 94 GLY A N 1
ATOM 733 C CA . GLY A 1 94 ? -4.307 0.774 -11.905 1.00 87.19 94 GLY A CA 1
ATOM 734 C C . GLY A 1 94 ? -4.915 1.885 -12.759 1.00 87.19 94 GLY A C 1
ATOM 735 O O . GLY A 1 94 ? -4.236 2.813 -13.212 1.00 87.19 94 GLY A O 1
ATOM 736 N N . ASP A 1 95 ? -6.227 1.791 -12.958 1.00 88.25 95 ASP A N 1
ATOM 737 C CA . ASP A 1 95 ? -7.003 2.726 -13.769 1.00 88.25 95 ASP A CA 1
ATOM 738 C C . ASP A 1 95 ? -7.537 3.899 -12.937 1.00 88.25 95 ASP A C 1
ATOM 740 O O . ASP A 1 95 ? -8.083 3.719 -11.844 1.00 88.25 95 ASP A O 1
ATOM 744 N N . HIS A 1 96 ? -7.394 5.113 -13.469 1.00 86.62 96 HIS A N 1
ATOM 745 C CA . HIS A 1 96 ? -7.837 6.330 -12.795 1.00 86.62 96 HIS A CA 1
ATOM 746 C C . HIS A 1 96 ? -9.362 6.374 -12.619 1.00 86.62 96 HIS A C 1
ATOM 748 O O . HIS A 1 96 ? -9.847 6.675 -11.528 1.00 86.62 96 HIS A O 1
ATOM 754 N N . CYS A 1 97 ? -10.119 6.037 -13.666 1.00 87.12 97 CYS A N 1
ATOM 755 C CA . CYS A 1 97 ? -11.574 6.154 -13.667 1.00 87.12 97 CYS A CA 1
ATOM 756 C C . CYS A 1 97 ? -12.210 5.183 -12.667 1.00 87.12 97 CYS A C 1
ATOM 758 O O . CYS A 1 97 ? -13.080 5.574 -11.886 1.00 87.12 97 CYS A O 1
ATOM 760 N N . LEU A 1 98 ? -11.733 3.935 -12.647 1.00 90.06 98 LEU A N 1
ATOM 761 C CA . LEU A 1 98 ? -12.148 2.926 -11.673 1.00 90.06 98 LEU A CA 1
ATOM 762 C C . LEU A 1 98 ? -11.799 3.352 -10.246 1.00 90.06 98 LEU A C 1
ATOM 764 O O . LEU A 1 98 ? -12.624 3.204 -9.344 1.00 90.06 98 LEU A O 1
ATOM 768 N N . THR A 1 99 ? -10.614 3.935 -10.050 1.00 92.00 99 THR A N 1
ATOM 769 C CA . THR A 1 99 ? -10.180 4.438 -8.741 1.00 92.00 99 THR A CA 1
ATOM 770 C C . THR A 1 99 ? -11.113 5.537 -8.237 1.00 92.00 99 THR A C 1
ATOM 772 O O . THR A 1 99 ? -11.633 5.427 -7.131 1.00 92.00 99 THR A O 1
ATOM 775 N N . ILE A 1 100 ? -11.392 6.569 -9.042 1.00 89.25 100 ILE A N 1
ATOM 776 C CA . ILE A 1 100 ? -12.316 7.650 -8.659 1.00 89.25 100 ILE A CA 1
ATOM 777 C C . ILE A 1 100 ? -13.726 7.109 -8.401 1.00 89.25 100 ILE A C 1
ATOM 779 O O . ILE A 1 100 ? -14.364 7.499 -7.423 1.00 89.25 100 ILE A O 1
ATOM 783 N N . GLY A 1 101 ? -14.202 6.180 -9.235 1.00 89.94 101 GLY A N 1
ATOM 784 C CA . GLY A 1 101 ? -15.490 5.517 -9.035 1.00 89.94 101 GLY A CA 1
ATOM 785 C C . GLY A 1 101 ? -15.584 4.807 -7.683 1.00 89.94 101 GLY A C 1
ATOM 786 O O . GLY A 1 101 ? -16.585 4.958 -6.985 1.00 89.94 101 GLY A O 1
ATOM 787 N N . MET A 1 102 ? -14.530 4.092 -7.284 1.00 93.19 102 MET A N 1
ATOM 788 C CA . MET A 1 102 ? -14.447 3.425 -5.984 1.00 93.19 102 MET A CA 1
ATOM 789 C C . MET A 1 102 ? -14.341 4.430 -4.827 1.00 93.19 102 MET A C 1
ATOM 791 O O . MET A 1 102 ? -15.042 4.307 -3.826 1.00 93.19 102 MET A O 1
ATOM 795 N N . LEU A 1 103 ? -13.528 5.477 -4.974 1.00 91.56 103 LEU A N 1
ATOM 796 C CA . LEU A 1 103 ? -13.360 6.509 -3.947 1.00 91.56 103 LEU A CA 1
ATOM 797 C C . LEU A 1 103 ? -14.652 7.267 -3.644 1.00 91.56 103 LEU A C 1
ATOM 799 O O . LEU A 1 103 ? -14.904 7.573 -2.484 1.00 91.56 103 LEU A O 1
ATOM 803 N N . ARG A 1 104 ? -15.514 7.499 -4.640 1.00 90.81 104 ARG A N 1
ATOM 804 C CA . ARG A 1 104 ? -16.856 8.073 -4.420 1.00 90.81 104 ARG A CA 1
ATOM 805 C C . ARG A 1 104 ? -17.750 7.192 -3.551 1.00 90.81 104 ARG A C 1
ATOM 807 O O . ARG A 1 104 ? -18.612 7.711 -2.851 1.00 90.81 104 ARG A O 1
ATOM 814 N N . GLN A 1 105 ? -17.569 5.874 -3.612 1.00 90.69 105 GLN A N 1
ATOM 815 C CA . GLN A 1 105 ? -18.327 4.926 -2.791 1.00 90.69 105 GLN A CA 1
ATOM 816 C C . GLN A 1 105 ? -17.770 4.842 -1.367 1.00 90.69 105 GLN A C 1
ATOM 818 O O . GLN A 1 105 ? -18.532 4.685 -0.415 1.00 90.69 105 GLN A O 1
ATOM 823 N N . ILE A 1 106 ? -16.446 4.936 -1.227 1.00 89.88 106 ILE A N 1
ATOM 824 C CA . ILE A 1 106 ? -15.743 4.839 0.056 1.00 89.88 106 ILE A CA 1
ATOM 825 C C . ILE A 1 106 ? -15.857 6.144 0.857 1.00 89.88 106 ILE A C 1
ATOM 827 O O . ILE A 1 106 ? -16.145 6.101 2.049 1.00 89.88 106 ILE A O 1
ATOM 831 N N . CYS A 1 107 ? -15.679 7.290 0.199 1.00 86.44 107 CYS A N 1
ATOM 832 C CA . CYS A 1 107 ? -15.692 8.626 0.794 1.00 86.44 107 CYS A CA 1
ATOM 833 C C . CYS A 1 107 ? -16.635 9.560 0.017 1.00 86.44 107 CYS A C 1
ATOM 835 O O . CYS A 1 107 ? -16.171 10.445 -0.714 1.00 86.44 107 CYS A O 1
ATOM 837 N N . PRO A 1 108 ? -17.964 9.381 0.145 1.00 83.81 108 PRO A N 1
ATOM 838 C CA . PRO A 1 108 ? -18.935 10.231 -0.544 1.00 83.81 108 PRO A CA 1
ATOM 839 C C . PRO A 1 108 ? -18.862 11.698 -0.090 1.00 83.81 108 PRO A C 1
ATOM 841 O O . PRO A 1 108 ? -19.287 12.589 -0.819 1.00 83.81 108 PRO A O 1
ATOM 844 N N . ASP A 1 109 ? -18.303 11.946 1.093 1.00 81.12 109 ASP A N 1
ATOM 845 C CA . ASP A 1 109 ? -18.126 13.240 1.747 1.00 81.12 109 ASP A CA 1
ATOM 846 C C . ASP A 1 109 ? -16.968 14.075 1.182 1.00 81.12 109 ASP A C 1
ATOM 848 O O . ASP A 1 109 ? -16.919 15.272 1.445 1.00 81.12 109 ASP A O 1
ATOM 852 N N . VAL A 1 110 ? -16.046 13.485 0.409 1.00 80.69 110 VAL A N 1
ATOM 853 C CA . VAL A 1 110 ? -14.854 14.181 -0.106 1.00 80.69 110 VAL A CA 1
ATOM 854 C C . VAL A 1 110 ? -15.160 14.826 -1.463 1.00 80.69 110 VAL A C 1
ATOM 856 O O . VAL A 1 110 ? -15.184 14.125 -2.480 1.00 80.69 110 VAL A O 1
ATOM 859 N N . PRO A 1 111 ? -15.339 16.163 -1.546 1.00 79.94 111 PRO A N 1
ATOM 860 C CA . PRO A 1 111 ? -15.801 16.821 -2.774 1.00 79.94 111 PRO A CA 1
ATOM 861 C C . PRO A 1 111 ? -14.817 16.681 -3.937 1.00 79.94 111 PRO A C 1
ATOM 863 O O . PRO A 1 111 ? -15.219 16.677 -5.098 1.00 79.94 111 PRO A O 1
ATOM 866 N N . LEU A 1 112 ? -13.529 16.512 -3.620 1.00 78.19 112 LEU A N 1
ATOM 867 C CA . LEU A 1 112 ? -12.447 16.372 -4.592 1.00 78.19 112 LEU A CA 1
ATOM 868 C C . LEU A 1 112 ? -12.667 15.212 -5.574 1.00 78.19 112 LEU A C 1
ATOM 870 O O . LEU A 1 112 ? -12.230 15.289 -6.717 1.00 78.19 112 LEU A O 1
ATOM 874 N N . PHE A 1 113 ? -13.372 14.155 -5.164 1.00 80.88 113 PHE A N 1
ATOM 875 C CA . PHE A 1 113 ? -13.628 13.003 -6.030 1.00 80.88 113 PHE A CA 1
ATOM 876 C C . PHE A 1 113 ? -14.840 13.182 -6.948 1.00 80.88 113 PHE A C 1
ATOM 878 O O . PHE A 1 113 ? -15.027 12.382 -7.863 1.00 80.88 113 PHE A O 1
ATOM 885 N N . TRP A 1 114 ? -15.662 14.216 -6.757 1.00 80.44 114 TRP A N 1
ATOM 886 C CA . TRP A 1 114 ? -16.907 14.426 -7.507 1.00 80.44 114 TRP A CA 1
ATOM 887 C C . TRP A 1 114 ? -16.750 15.281 -8.774 1.00 80.44 114 TRP A C 1
ATOM 889 O O . TRP A 1 114 ? -17.722 15.455 -9.507 1.00 80.44 114 TRP A O 1
ATOM 899 N N . GLY A 1 115 ? -15.535 15.750 -9.079 1.00 72.44 115 GLY A N 1
ATOM 900 C CA . GLY A 1 115 ? -15.214 16.398 -10.356 1.00 72.44 115 GLY A CA 1
ATOM 901 C C . GLY A 1 115 ? -15.362 15.470 -11.580 1.00 72.44 115 GLY A C 1
ATOM 902 O O . GLY A 1 115 ? -15.646 14.276 -11.442 1.00 72.44 115 GLY A O 1
ATOM 903 N N . PRO A 1 116 ? -15.198 15.977 -12.811 1.00 69.81 116 PRO A N 1
ATOM 904 C CA . PRO A 1 116 ? -15.208 15.151 -14.018 1.00 69.81 116 PRO A CA 1
ATOM 905 C C . PRO A 1 116 ? -14.165 14.023 -13.942 1.00 69.81 116 PRO A C 1
ATOM 907 O O . PRO A 1 116 ? -12.986 14.274 -13.737 1.00 69.81 116 PRO A O 1
ATOM 910 N N . VAL A 1 117 ? -14.579 12.769 -14.165 1.00 60.25 117 VAL A N 1
ATOM 911 C CA . VAL A 1 117 ? -13.691 11.578 -14.104 1.00 60.25 117 VAL A CA 1
ATOM 912 C C . VAL A 1 117 ? -12.596 11.605 -15.190 1.00 60.25 117 VAL A C 1
ATOM 914 O O . VAL A 1 117 ? -11.611 10.881 -15.113 1.00 60.25 117 VAL A O 1
ATOM 917 N N . SER A 1 118 ? -12.763 12.454 -16.208 1.00 54.78 118 SER A N 1
ATOM 918 C CA . SER A 1 118 ? -11.789 12.698 -17.275 1.00 54.78 118 SER A CA 1
ATOM 919 C C . SER A 1 118 ? -10.609 13.579 -16.854 1.00 54.78 118 SER A C 1
ATOM 921 O O . SER A 1 118 ? -9.683 13.764 -17.643 1.00 54.78 118 SER A O 1
ATOM 923 N N . GLU A 1 119 ? -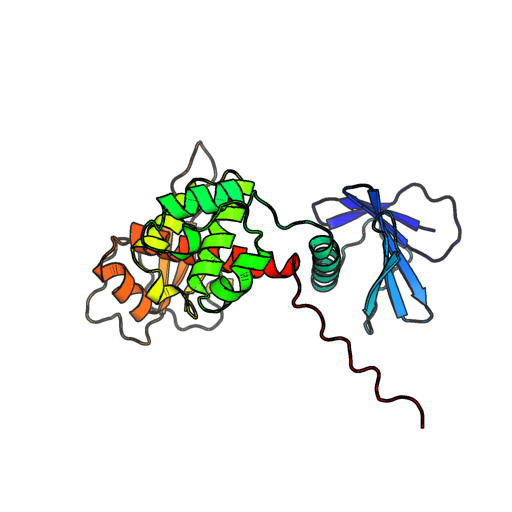10.649 14.175 -15.662 1.00 61.66 119 GLU A N 1
ATOM 924 C CA . GLU A 1 119 ? -9.520 14.922 -15.121 1.00 61.66 119 GLU A CA 1
ATOM 925 C C . GLU A 1 119 ? -8.338 13.979 -14.880 1.00 61.66 119 GLU A C 1
ATOM 927 O O . GLU A 1 119 ? -8.460 12.922 -14.274 1.00 61.66 119 GLU A O 1
ATOM 932 N N . THR A 1 120 ? -7.168 14.340 -15.399 1.00 64.62 120 THR A N 1
ATOM 933 C CA . THR A 1 120 ? -5.968 13.526 -15.195 1.00 64.62 120 THR A CA 1
ATOM 934 C C . THR A 1 120 ? -5.492 13.646 -13.749 1.00 64.62 120 THR A C 1
ATOM 936 O O . THR A 1 120 ? -5.757 14.629 -13.059 1.00 64.62 120 THR A O 1
ATOM 939 N N . LEU A 1 121 ? -4.688 12.684 -13.288 1.00 64.81 121 LEU A N 1
ATOM 940 C CA . LEU A 1 121 ? -4.015 12.811 -11.994 1.00 64.81 121 LEU A CA 1
ATOM 941 C C . LEU A 1 121 ? -3.260 14.149 -11.868 1.00 64.81 121 LEU A C 1
ATOM 943 O O . LEU A 1 121 ? -3.216 14.709 -10.782 1.00 64.81 121 LEU A O 1
ATOM 947 N N . ALA A 1 122 ? -2.727 14.692 -12.968 1.00 63.19 122 ALA A N 1
ATOM 948 C CA . ALA A 1 122 ? -2.042 15.982 -12.987 1.00 63.19 122 ALA A CA 1
ATOM 949 C C . ALA A 1 122 ? -2.960 17.172 -12.641 1.00 63.19 122 ALA A C 1
ATOM 951 O O . ALA A 1 122 ? -2.505 18.102 -11.980 1.00 63.19 122 ALA A O 1
ATOM 952 N N . SER A 1 123 ? -4.243 17.139 -13.021 1.00 61.59 123 SER A N 1
ATOM 953 C CA . SER A 1 123 ? -5.205 18.191 -12.657 1.00 61.59 123 SER A CA 1
ATOM 954 C C . SER A 1 123 ? -5.728 18.050 -11.226 1.00 61.59 123 SER A C 1
ATOM 956 O O . SER A 1 123 ? -6.022 19.054 -10.584 1.00 61.59 123 SER A O 1
ATOM 958 N N . LEU A 1 124 ? -5.767 16.827 -10.688 1.00 63.34 124 LEU A N 1
ATOM 959 C CA . LEU A 1 124 ? -6.151 16.565 -9.294 1.00 63.34 124 LEU A CA 1
ATOM 960 C C . LEU A 1 124 ? -4.981 16.731 -8.310 1.00 63.34 124 LEU A C 1
ATOM 962 O O . LEU A 1 124 ? -5.202 17.050 -7.143 1.00 63.34 124 LEU A O 1
ATOM 966 N N . SER A 1 125 ? -3.741 16.552 -8.780 1.00 63.31 125 SER A N 1
ATOM 967 C CA . SER A 1 125 ? -2.507 16.591 -7.989 1.00 63.31 125 SER A CA 1
ATOM 968 C C . SER A 1 125 ? -2.381 17.815 -7.079 1.00 63.31 125 SER A C 1
ATOM 970 O O . SER A 1 125 ? -2.128 17.587 -5.902 1.00 63.31 125 SER A O 1
ATOM 972 N N . PRO A 1 126 ? -2.576 19.076 -7.524 1.00 61.09 126 PRO A N 1
ATOM 973 C CA . PRO A 1 126 ? -2.391 20.240 -6.648 1.00 61.09 126 PRO A CA 1
ATOM 974 C C . PRO A 1 126 ? -3.363 20.264 -5.455 1.00 61.09 126 PRO A C 1
ATOM 976 O O . PRO A 1 126 ? -2.988 20.661 -4.351 1.00 61.09 126 PRO A O 1
ATOM 979 N N . ASN A 1 127 ? -4.590 19.773 -5.647 1.00 58.97 127 ASN A N 1
ATOM 980 C CA . ASN A 1 127 ? -5.598 19.681 -4.587 1.00 58.97 127 ASN A CA 1
ATOM 981 C C . ASN A 1 127 ? -5.400 18.443 -3.702 1.00 58.97 127 ASN A C 1
ATOM 983 O O . ASN A 1 127 ? -5.716 18.471 -2.518 1.00 58.97 127 ASN A O 1
ATOM 987 N N . LEU A 1 128 ? -4.850 17.369 -4.269 1.00 62.06 128 LEU A N 1
ATOM 988 C CA . LEU A 1 128 ? -4.485 16.147 -3.562 1.00 62.06 128 LEU A CA 1
ATOM 989 C C . LEU A 1 128 ? -3.246 16.361 -2.667 1.00 62.06 128 LEU A C 1
ATOM 991 O O . LEU A 1 128 ? -3.215 15.873 -1.542 1.00 62.06 128 LEU A O 1
ATOM 995 N N . THR A 1 129 ? -2.255 17.144 -3.109 1.00 59.81 129 THR A N 1
ATOM 996 C CA . THR A 1 129 ? -1.002 17.417 -2.372 1.00 59.81 129 THR A CA 1
ATOM 997 C C . THR A 1 129 ? -1.163 18.234 -1.099 1.00 59.81 129 THR A C 1
ATOM 999 O O . THR A 1 129 ? -0.295 18.167 -0.236 1.00 59.81 129 THR A O 1
ATOM 1002 N N . SER A 1 130 ? -2.260 18.973 -0.940 1.00 56.44 130 SER A N 1
ATOM 1003 C CA . SER A 1 130 ? -2.534 19.706 0.302 1.00 56.44 130 SER A CA 1
ATOM 1004 C C . SER A 1 130 ? -3.079 18.804 1.420 1.00 56.44 130 SER A C 1
ATOM 1006 O O . SER A 1 130 ? -3.074 19.203 2.583 1.00 56.44 130 SER A O 1
ATOM 1008 N N . GLN A 1 131 ? -3.509 17.577 1.092 1.00 63.47 131 GLN A N 1
ATOM 1009 C CA . GLN A 1 131 ? -4.093 16.616 2.027 1.00 63.47 131 GLN A CA 1
ATOM 1010 C C . GLN A 1 131 ? -3.447 15.233 1.863 1.00 63.47 131 GLN A C 1
ATOM 1012 O O . GLN A 1 131 ? -3.941 14.384 1.120 1.00 63.47 131 GLN A O 1
ATOM 1017 N N . ASN A 1 132 ? -2.361 14.981 2.605 1.00 71.00 132 ASN A N 1
ATOM 1018 C CA . ASN A 1 132 ? -1.610 13.714 2.558 1.00 71.00 132 ASN A CA 1
ATOM 1019 C C . ASN A 1 132 ? -2.507 12.467 2.675 1.00 71.00 132 ASN A C 1
ATOM 1021 O O . ASN A 1 132 ? -2.288 11.489 1.965 1.00 71.00 132 ASN A O 1
ATOM 1025 N N . GLY A 1 133 ? -3.559 12.524 3.496 1.00 80.31 133 GLY A N 1
ATOM 1026 C CA . GLY A 1 133 ? -4.535 11.443 3.641 1.00 80.31 133 GLY A CA 1
ATOM 1027 C C . GLY A 1 133 ? -5.302 11.085 2.376 1.00 80.31 133 GLY A C 1
ATOM 1028 O O . GLY A 1 133 ? -5.476 9.914 2.049 1.00 80.31 133 GLY A O 1
ATOM 1029 N N . THR A 1 134 ? -5.741 12.095 1.631 1.00 83.94 134 THR A N 1
ATOM 1030 C CA . THR A 1 134 ? -6.535 11.919 0.410 1.00 83.94 134 THR A CA 1
ATOM 1031 C C . THR A 1 134 ? -5.671 11.362 -0.726 1.00 83.94 134 THR A C 1
ATOM 1033 O O . THR A 1 134 ? -6.137 10.534 -1.509 1.00 83.94 134 THR A O 1
ATOM 1036 N N . LEU A 1 135 ? -4.386 11.738 -0.772 1.00 84.44 135 LEU A N 1
ATOM 1037 C CA . LEU A 1 135 ? -3.385 11.127 -1.657 1.00 84.44 135 LEU A CA 1
ATOM 1038 C C . LEU A 1 135 ? -3.130 9.658 -1.334 1.00 84.44 135 LEU A C 1
ATOM 1040 O O . LEU A 1 135 ? -3.130 8.828 -2.242 1.00 84.44 135 LEU A O 1
ATOM 1044 N N . GLN A 1 136 ? -2.906 9.347 -0.057 1.00 88.94 136 GLN A N 1
ATOM 1045 C CA . GLN A 1 136 ? -2.698 7.976 0.406 1.00 88.94 136 GLN A CA 1
ATOM 1046 C C . GLN A 1 136 ? -3.905 7.109 0.073 1.00 88.94 136 GLN A C 1
ATOM 1048 O O . GLN A 1 136 ? -3.757 6.035 -0.503 1.00 88.94 136 GLN A O 1
ATOM 1053 N N . LEU A 1 137 ? -5.108 7.619 0.333 1.00 90.12 137 LEU A N 1
ATOM 1054 C CA . LEU A 1 137 ? -6.355 6.957 -0.015 1.00 90.12 137 LEU A CA 1
ATOM 1055 C C . LEU A 1 137 ? -6.459 6.688 -1.524 1.00 90.12 137 LEU A C 1
ATOM 1057 O O . LEU A 1 137 ? -6.753 5.563 -1.926 1.00 90.12 137 LEU A O 1
ATOM 1061 N N . TYR A 1 138 ? -6.177 7.692 -2.361 1.00 91.06 138 TYR A N 1
ATOM 1062 C CA . TYR A 1 138 ? -6.206 7.533 -3.814 1.00 91.06 138 TYR A CA 1
ATOM 1063 C C . TYR A 1 138 ? -5.251 6.436 -4.295 1.00 91.06 138 TYR A C 1
ATOM 1065 O O . TYR A 1 138 ? -5.654 5.547 -5.047 1.00 91.06 138 TYR A O 1
ATOM 1073 N N . TRP A 1 139 ? -3.996 6.471 -3.847 1.00 91.75 139 TRP A N 1
ATOM 1074 C CA . TRP A 1 139 ? -2.993 5.501 -4.277 1.00 91.75 139 TRP A CA 1
ATOM 1075 C C . TRP A 1 139 ? -3.229 4.107 -3.714 1.00 91.75 139 TRP A C 1
ATOM 1077 O O . TRP A 1 139 ? -3.111 3.138 -4.462 1.00 91.75 139 TRP A O 1
ATOM 1087 N N . GLY A 1 140 ? -3.634 4.004 -2.449 1.00 94.00 140 GLY A N 1
ATOM 1088 C CA . GLY A 1 140 ? -3.991 2.740 -1.815 1.00 94.00 140 GLY A CA 1
ATOM 1089 C C . GLY A 1 140 ? -5.106 2.019 -2.567 1.00 94.00 140 GLY A C 1
ATOM 1090 O O . GLY A 1 140 ? -4.944 0.861 -2.948 1.00 94.00 140 GLY A O 1
ATOM 1091 N N . VAL A 1 141 ? -6.204 2.720 -2.877 1.00 94.88 141 VAL A N 1
ATOM 1092 C CA . VAL A 1 141 ? -7.308 2.141 -3.662 1.00 94.88 141 VAL A CA 1
ATOM 1093 C C . VAL A 1 141 ? -6.848 1.772 -5.071 1.00 94.88 141 VAL A C 1
ATOM 1095 O O . VAL A 1 141 ? -7.169 0.689 -5.560 1.00 94.88 141 VAL A O 1
ATOM 1098 N N . ARG A 1 142 ? -6.064 2.633 -5.725 1.00 93.44 142 ARG A N 1
ATOM 1099 C CA . ARG A 1 142 ? -5.598 2.395 -7.095 1.00 93.44 142 ARG A CA 1
ATOM 1100 C C . ARG A 1 142 ? -4.719 1.148 -7.217 1.00 93.44 142 ARG A C 1
ATOM 1102 O O . ARG A 1 142 ? -4.933 0.340 -8.121 1.00 93.44 142 ARG A O 1
ATOM 1109 N N . PHE A 1 143 ? -3.757 0.975 -6.312 1.00 93.62 143 PHE A N 1
ATOM 1110 C CA . PHE A 1 143 ? -2.884 -0.202 -6.282 1.00 93.62 143 PHE A CA 1
ATOM 1111 C C . PHE A 1 143 ? -3.660 -1.467 -5.901 1.00 93.62 143 PHE A C 1
ATOM 1113 O O . PHE A 1 143 ? -3.474 -2.509 -6.530 1.00 93.62 143 PHE A O 1
ATOM 1120 N N . ALA A 1 144 ? -4.580 -1.373 -4.937 1.00 94.31 144 ALA A N 1
ATOM 1121 C CA . ALA A 1 144 ? -5.427 -2.495 -4.547 1.00 94.31 144 ALA A CA 1
ATOM 1122 C C . ALA A 1 144 ? -6.303 -2.988 -5.710 1.00 94.31 144 ALA A C 1
ATOM 1124 O O . ALA A 1 144 ? -6.363 -4.191 -5.968 1.00 94.31 144 ALA A O 1
ATOM 1125 N N . LEU A 1 145 ? -6.920 -2.070 -6.464 1.00 94.31 145 LEU A N 1
ATOM 1126 C CA . LEU A 1 145 ? -7.691 -2.398 -7.666 1.00 94.31 145 LEU A CA 1
ATOM 1127 C C . LEU A 1 145 ? -6.818 -3.037 -8.751 1.00 94.31 145 LEU A C 1
ATOM 1129 O O . LEU A 1 145 ? -7.226 -4.031 -9.346 1.00 94.31 145 LEU A O 1
ATOM 1133 N N . ALA A 1 146 ? -5.611 -2.510 -8.981 1.00 92.31 146 ALA A N 1
ATOM 1134 C CA . ALA A 1 146 ? -4.675 -3.068 -9.957 1.00 92.31 146 ALA A CA 1
ATOM 1135 C C . ALA A 1 146 ? -4.287 -4.523 -9.641 1.00 92.31 146 ALA A C 1
ATOM 1137 O O . ALA A 1 146 ? -4.124 -5.327 -10.554 1.00 92.31 146 ALA A O 1
ATOM 1138 N N . GLY A 1 147 ? -4.163 -4.860 -8.354 1.00 88.56 147 GLY A N 1
ATOM 1139 C CA . GLY A 1 147 ? -3.865 -6.213 -7.886 1.00 88.56 147 GLY A CA 1
ATOM 1140 C C . GLY A 1 147 ? -5.089 -7.108 -7.658 1.00 88.56 147 GLY A C 1
ATOM 1141 O O . GLY A 1 147 ? -4.915 -8.242 -7.219 1.00 88.56 147 GLY A O 1
ATOM 1142 N N . GLY A 1 148 ? -6.316 -6.619 -7.880 1.00 88.94 148 GLY A N 1
ATOM 1143 C CA . GLY A 1 148 ? -7.547 -7.360 -7.569 1.00 88.94 148 GLY A CA 1
ATOM 1144 C C . GLY A 1 148 ? -7.734 -7.663 -6.073 1.00 88.94 148 GLY A C 1
ATOM 1145 O O . GLY A 1 148 ? -8.346 -8.666 -5.709 1.00 88.94 148 GLY A O 1
ATOM 1146 N N . ARG A 1 149 ? -7.178 -6.826 -5.191 1.00 89.56 149 ARG A N 1
ATOM 1147 C CA . ARG A 1 149 ? -7.096 -7.042 -3.739 1.00 89.56 149 ARG A CA 1
ATOM 1148 C C . ARG A 1 149 ? -8.251 -6.374 -2.999 1.00 89.56 149 ARG A C 1
ATOM 1150 O O . ARG A 1 149 ? -8.085 -5.324 -2.380 1.00 89.56 149 ARG A O 1
ATOM 1157 N N . GLN A 1 150 ? -9.432 -6.991 -3.053 1.00 90.94 150 GLN A N 1
ATOM 1158 C CA . GLN A 1 150 ? -10.621 -6.472 -2.362 1.00 90.94 150 GLN A CA 1
ATOM 1159 C C . GLN A 1 150 ? -10.424 -6.382 -0.840 1.00 90.94 150 GLN A C 1
ATOM 1161 O O . GLN A 1 150 ? -10.904 -5.444 -0.213 1.00 90.94 150 GLN A O 1
ATOM 1166 N N . ASP A 1 151 ? -9.641 -7.295 -0.262 1.00 89.19 151 ASP A N 1
ATOM 1167 C CA . ASP A 1 151 ? -9.300 -7.295 1.161 1.00 89.19 151 ASP A CA 1
ATOM 1168 C C . ASP A 1 151 ? -8.593 -6.000 1.602 1.00 89.19 151 ASP A C 1
ATOM 1170 O O . ASP A 1 151 ? -8.873 -5.479 2.681 1.00 89.19 151 ASP A O 1
ATOM 1174 N N . ILE A 1 152 ? -7.709 -5.463 0.753 1.00 92.44 152 ILE A N 1
ATOM 1175 C CA . ILE A 1 152 ? -7.026 -4.182 0.982 1.00 92.44 152 ILE A CA 1
ATOM 1176 C C . ILE A 1 152 ? -8.033 -3.030 0.883 1.00 92.44 152 ILE A C 1
ATOM 1178 O O . ILE A 1 152 ? -8.027 -2.132 1.720 1.00 92.44 152 ILE A O 1
ATOM 1182 N N . ILE A 1 153 ? -8.932 -3.063 -0.108 1.00 94.25 153 ILE A N 1
ATOM 1183 C CA . ILE A 1 153 ? -9.963 -2.027 -0.293 1.00 94.25 153 ILE A CA 1
ATOM 1184 C C . ILE A 1 153 ? -10.864 -1.935 0.941 1.00 94.25 153 ILE A C 1
ATOM 1186 O O . ILE A 1 153 ? -11.147 -0.832 1.408 1.00 94.25 153 ILE A O 1
ATOM 1190 N N . ASP A 1 154 ? -11.271 -3.071 1.504 1.00 92.94 154 ASP A N 1
ATOM 1191 C CA . ASP A 1 154 ? -12.132 -3.110 2.685 1.00 92.94 154 ASP A CA 1
ATOM 1192 C C . ASP A 1 154 ? -11.420 -2.540 3.927 1.00 92.94 154 ASP A C 1
ATOM 1194 O O . ASP A 1 154 ? -12.015 -1.764 4.681 1.00 92.94 154 ASP A O 1
ATOM 1198 N N . ARG A 1 155 ? -10.124 -2.835 4.108 1.00 93.62 155 ARG A N 1
ATOM 1199 C CA . ARG A 1 155 ? -9.300 -2.246 5.183 1.00 93.62 155 ARG A CA 1
ATOM 1200 C C . ARG A 1 155 ? -9.092 -0.744 5.004 1.00 93.62 155 ARG A C 1
ATOM 1202 O O . ARG A 1 155 ? -9.257 0.019 5.955 1.00 93.62 155 ARG A O 1
ATOM 1209 N N . ILE A 1 156 ? -8.776 -0.301 3.787 1.00 94.25 156 ILE A N 1
ATOM 1210 C CA . ILE A 1 156 ? -8.641 1.123 3.448 1.00 94.25 156 ILE A CA 1
ATOM 1211 C C . ILE A 1 156 ? -9.965 1.855 3.680 1.00 94.25 156 ILE A C 1
ATOM 1213 O O . ILE A 1 156 ? -9.973 2.962 4.216 1.00 94.25 156 ILE A O 1
ATOM 1217 N N . ARG A 1 157 ? -11.097 1.234 3.335 1.00 94.00 157 ARG A N 1
ATOM 1218 C CA . ARG A 1 157 ? -12.426 1.777 3.616 1.00 94.00 157 ARG A CA 1
ATOM 1219 C C . ARG A 1 157 ? -12.647 1.936 5.116 1.00 94.00 157 ARG A C 1
ATOM 1221 O O . ARG A 1 157 ? -13.048 3.018 5.543 1.00 94.00 157 ARG A O 1
ATOM 1228 N N . LEU A 1 158 ? -12.343 0.909 5.910 1.00 92.50 158 LEU A N 1
ATOM 1229 C CA . LEU A 1 158 ? -12.452 0.963 7.369 1.00 92.50 158 LEU A CA 1
ATOM 1230 C C . LEU A 1 158 ? -11.613 2.109 7.954 1.00 92.50 158 LEU A C 1
ATOM 1232 O O . LEU A 1 158 ? -12.123 2.886 8.760 1.00 92.50 158 LEU A O 1
ATOM 1236 N N . TRP A 1 159 ? -10.373 2.270 7.489 1.00 92.56 159 TRP A N 1
ATOM 1237 C CA . TRP A 1 159 ? -9.525 3.407 7.847 1.00 92.56 159 TRP A CA 1
ATOM 1238 C C . TRP A 1 159 ? -10.158 4.749 7.477 1.00 92.56 159 TRP A C 1
ATOM 1240 O O . TRP A 1 159 ? -10.288 5.630 8.330 1.00 92.56 159 TRP A O 1
ATOM 1250 N N . SER A 1 160 ? -10.585 4.894 6.224 1.00 90.94 160 SER A N 1
ATOM 1251 C CA . SER A 1 160 ? -11.087 6.157 5.686 1.00 90.94 160 SER A CA 1
ATOM 1252 C C . SER A 1 160 ? -12.322 6.684 6.425 1.00 90.94 160 SER A C 1
ATOM 1254 O O . SER A 1 160 ? -12.481 7.894 6.559 1.00 90.94 160 SER A O 1
ATOM 1256 N N . LEU A 1 161 ? -13.166 5.777 6.929 1.00 89.50 161 LEU A N 1
ATOM 1257 C CA . LEU A 1 161 ? -14.407 6.110 7.624 1.00 89.50 161 LEU A CA 1
ATOM 1258 C C . LEU A 1 161 ? -14.200 6.427 9.108 1.00 89.50 161 LEU A C 1
ATOM 1260 O O . LEU A 1 161 ? -14.979 7.191 9.669 1.00 89.50 161 LEU A O 1
ATOM 1264 N N . ASN A 1 162 ? -13.182 5.843 9.748 1.00 88.31 162 ASN A N 1
ATOM 1265 C CA . ASN A 1 162 ? -13.071 5.861 11.212 1.00 88.31 162 ASN A CA 1
ATOM 1266 C C . ASN A 1 162 ? -11.853 6.618 11.742 1.00 88.31 162 ASN A C 1
ATOM 1268 O O . ASN A 1 162 ? -11.895 7.132 12.856 1.00 88.31 162 ASN A O 1
ATOM 1272 N N . ALA A 1 163 ? -10.755 6.670 10.985 1.00 85.38 163 ALA A N 1
ATOM 1273 C CA . ALA A 1 163 ? -9.482 7.170 11.499 1.00 85.38 163 ALA A CA 1
ATOM 1274 C C . ALA A 1 163 ? -8.644 7.928 10.461 1.00 85.38 163 ALA A C 1
ATOM 1276 O O . ALA A 1 163 ? -7.448 8.119 10.686 1.00 85.38 163 ALA A O 1
ATOM 1277 N N . ARG A 1 164 ? -9.241 8.371 9.343 1.00 84.88 164 ARG A N 1
ATOM 1278 C CA . ARG A 1 164 ? -8.544 9.129 8.289 1.00 84.88 164 ARG A CA 1
ATOM 1279 C C . ARG A 1 164 ? -7.780 10.303 8.889 1.00 84.88 164 ARG A C 1
ATOM 1281 O O . ARG A 1 164 ? -6.558 10.299 8.898 1.00 84.88 164 ARG A O 1
ATOM 1288 N N . ASP A 1 165 ? -8.487 11.248 9.494 1.00 81.69 165 ASP A N 1
ATOM 1289 C CA . ASP A 1 165 ? -7.886 12.502 9.961 1.00 81.69 165 ASP A CA 1
ATOM 1290 C C . ASP A 1 165 ? -6.813 12.292 11.039 1.00 81.69 165 ASP A C 1
ATOM 1292 O O . ASP A 1 165 ? -5.824 13.022 11.080 1.00 81.69 165 ASP A O 1
ATOM 1296 N N . PHE A 1 166 ? -6.967 11.251 11.858 1.00 81.75 166 PHE A N 1
ATOM 1297 C CA . PHE A 1 166 ? -6.016 10.894 12.907 1.00 81.75 166 PHE A CA 1
ATOM 1298 C C . PHE A 1 166 ? -4.751 10.204 12.369 1.00 81.75 166 PHE A C 1
ATOM 1300 O O . PHE A 1 166 ? -3.649 10.493 12.832 1.00 81.75 166 PHE A O 1
ATOM 1307 N N . LEU A 1 167 ? -4.883 9.318 11.375 1.00 83.62 167 LEU A N 1
ATOM 1308 C CA . LEU A 1 167 ? -3.771 8.533 10.818 1.00 83.62 167 LEU A CA 1
ATOM 1309 C C . LEU A 1 167 ? -3.143 9.146 9.556 1.00 83.62 167 LEU A C 1
ATOM 1311 O O . LEU A 1 167 ? -2.162 8.613 9.052 1.00 83.62 167 LEU A O 1
ATOM 1315 N N . ASN A 1 168 ? -3.641 10.286 9.071 1.00 73.00 168 ASN A N 1
ATOM 1316 C CA . ASN A 1 168 ? -3.094 11.008 7.911 1.00 73.00 168 ASN A CA 1
ATOM 1317 C C . ASN A 1 168 ? -1.658 11.544 8.113 1.00 73.00 168 ASN A C 1
ATOM 1319 O O . ASN A 1 168 ? -1.026 12.002 7.156 1.00 73.00 168 ASN A O 1
ATOM 1323 N N . GLY A 1 169 ? -1.164 11.555 9.356 1.00 71.94 169 GLY A N 1
ATOM 1324 C CA . GLY A 1 169 ? 0.163 12.037 9.734 1.00 71.94 169 GLY A CA 1
ATOM 1325 C C . GLY A 1 169 ? 1.206 10.928 9.895 1.00 71.94 169 GLY A C 1
ATOM 1326 O O . GLY A 1 169 ? 1.162 9.875 9.258 1.00 71.94 169 GLY A O 1
ATOM 1327 N N . LYS A 1 170 ? 2.184 11.164 10.775 1.00 73.81 170 LYS A N 1
ATOM 1328 C CA . LYS A 1 170 ? 3.137 10.124 11.170 1.00 73.81 170 LYS A CA 1
ATOM 1329 C C . LYS A 1 170 ? 2.395 9.064 11.987 1.00 73.81 170 LYS A C 1
ATOM 1331 O O . LYS A 1 170 ? 2.091 9.281 13.154 1.00 73.81 170 LYS A O 1
ATOM 1336 N N . ILE A 1 171 ? 2.134 7.918 11.368 1.00 80.75 171 ILE A N 1
ATOM 1337 C CA . ILE A 1 171 ? 1.626 6.734 12.062 1.00 80.75 171 ILE A CA 1
ATOM 1338 C C . ILE A 1 171 ? 2.787 6.131 12.853 1.00 80.75 171 ILE A C 1
ATOM 1340 O O . ILE A 1 171 ? 3.730 5.602 12.257 1.00 80.75 171 ILE A O 1
ATOM 1344 N N . ASP A 1 172 ? 2.718 6.225 14.179 1.00 82.12 172 ASP A N 1
ATOM 1345 C CA . ASP A 1 172 ? 3.679 5.607 15.095 1.00 82.12 172 ASP A CA 1
ATOM 1346 C C . ASP A 1 172 ? 3.327 4.133 15.329 1.00 82.12 172 ASP A C 1
ATOM 1348 O O . ASP A 1 172 ? 2.945 3.706 16.420 1.00 82.12 172 ASP A O 1
ATOM 1352 N N . ALA A 1 173 ? 3.369 3.372 14.234 1.00 85.44 173 ALA A N 1
ATOM 1353 C CA . ALA A 1 173 ? 3.184 1.936 14.249 1.00 85.44 173 ALA A CA 1
ATOM 1354 C C . ALA A 1 173 ? 4.100 1.244 13.238 1.00 85.44 173 ALA A C 1
ATOM 1356 O O . ALA A 1 173 ? 4.363 1.760 12.148 1.00 85.44 173 ALA A O 1
ATOM 1357 N N . GLN A 1 174 ? 4.547 0.046 13.595 1.00 86.06 174 GLN A N 1
ATOM 1358 C CA . GLN A 1 174 ? 5.260 -0.873 12.716 1.00 86.06 174 GLN A CA 1
ATOM 1359 C C . GLN A 1 174 ? 4.473 -2.171 12.611 1.00 86.06 174 GLN A C 1
ATOM 1361 O O . GLN A 1 174 ? 3.906 -2.632 13.599 1.00 86.06 174 GLN A O 1
ATOM 1366 N N . MET A 1 175 ? 4.462 -2.763 11.422 1.00 86.62 175 MET A N 1
ATOM 1367 C CA . MET A 1 175 ? 3.776 -4.021 11.158 1.00 86.62 175 MET A CA 1
ATOM 1368 C C . MET A 1 175 ? 4.738 -5.006 10.503 1.00 86.62 175 MET A C 1
ATOM 1370 O O . MET A 1 175 ? 5.461 -4.643 9.576 1.00 86.62 175 MET A O 1
ATOM 1374 N N . VAL A 1 176 ? 4.718 -6.260 10.951 1.00 82.19 176 VAL A N 1
ATOM 1375 C CA . VAL A 1 176 ? 5.413 -7.365 10.282 1.00 82.19 176 VAL A CA 1
ATOM 1376 C C . VAL A 1 176 ? 4.477 -8.560 10.150 1.00 82.19 176 VAL A C 1
ATOM 1378 O O . VAL A 1 176 ? 3.874 -9.007 11.125 1.00 82.19 176 VAL A O 1
ATOM 1381 N N . LEU A 1 177 ? 4.390 -9.097 8.934 1.00 79.00 177 LEU A N 1
ATOM 1382 C CA . LEU A 1 177 ? 3.685 -10.339 8.634 1.00 79.00 177 LEU A CA 1
ATOM 1383 C C . LEU A 1 177 ? 4.652 -11.518 8.749 1.00 79.00 177 LEU A C 1
ATOM 1385 O O . LEU A 1 177 ? 5.743 -11.498 8.182 1.00 79.00 177 LEU A O 1
ATOM 1389 N N . THR A 1 178 ? 4.264 -12.560 9.477 1.00 75.75 178 THR A N 1
ATOM 1390 C CA . THR A 1 178 ? 5.088 -13.760 9.658 1.00 75.75 178 THR A CA 1
ATOM 1391 C C . THR A 1 178 ? 4.222 -14.994 9.862 1.00 75.75 178 THR A C 1
ATOM 1393 O O . THR A 1 178 ? 3.128 -14.916 10.408 1.00 75.75 178 THR A O 1
ATOM 1396 N N . ALA A 1 179 ? 4.718 -16.162 9.459 1.00 75.56 179 ALA A N 1
ATOM 1397 C CA . ALA A 1 179 ? 4.114 -17.440 9.837 1.00 75.56 179 ALA A CA 1
ATOM 1398 C C . ALA A 1 179 ? 4.393 -17.811 11.311 1.00 75.56 179 ALA A C 1
ATOM 1400 O O . ALA A 1 179 ? 3.838 -18.782 11.824 1.00 75.56 179 ALA A O 1
ATOM 1401 N N . SER A 1 180 ? 5.278 -17.067 11.988 1.00 74.00 180 SER A N 1
ATOM 1402 C CA . SER A 1 180 ? 5.651 -17.319 13.377 1.00 74.00 180 SER A CA 1
ATOM 1403 C C . SER A 1 180 ? 4.594 -16.832 14.366 1.00 74.00 180 SER A C 1
ATOM 1405 O O . SER A 1 180 ? 4.052 -15.733 14.253 1.00 74.00 180 SER A O 1
ATOM 1407 N N . GLN A 1 181 ? 4.396 -17.632 15.413 1.00 73.88 181 GLN A N 1
ATOM 1408 C CA . GLN A 1 181 ? 3.614 -17.259 16.591 1.00 73.88 181 GLN A CA 1
ATOM 1409 C C . GLN A 1 181 ? 4.398 -16.421 17.606 1.00 73.88 181 GLN A C 1
ATOM 1411 O O . GLN A 1 181 ? 3.843 -16.036 18.634 1.00 73.88 181 GLN A O 1
ATOM 1416 N N . THR A 1 182 ? 5.675 -16.155 17.343 1.00 77.75 182 THR A N 1
ATOM 1417 C CA . THR A 1 182 ? 6.513 -15.264 18.145 1.00 77.75 182 THR A CA 1
ATOM 1418 C C . THR A 1 182 ? 6.801 -13.973 17.383 1.00 77.75 182 THR A C 1
ATOM 1420 O O . THR A 1 182 ? 6.902 -14.002 16.150 1.00 77.75 182 THR A O 1
ATOM 1423 N N . PRO A 1 183 ? 6.947 -12.841 18.095 1.00 75.62 183 PRO A N 1
ATOM 1424 C CA . PRO A 1 183 ? 7.253 -11.576 17.455 1.00 75.62 183 PRO A CA 1
ATOM 1425 C C . PRO A 1 183 ? 8.618 -11.630 16.752 1.00 75.62 183 PRO A C 1
ATOM 1427 O O . PRO A 1 183 ? 9.588 -12.145 17.319 1.00 75.62 183 PRO A O 1
ATOM 1430 N N . PRO A 1 184 ? 8.714 -11.096 15.525 1.00 76.88 184 PRO A N 1
ATOM 1431 C CA . PRO A 1 184 ? 9.952 -11.093 14.763 1.00 76.88 184 PRO A CA 1
ATOM 1432 C C . PRO A 1 184 ? 11.008 -10.189 15.429 1.00 76.88 184 PRO A C 1
ATOM 1434 O O . PRO A 1 184 ? 10.670 -9.072 15.826 1.00 76.88 184 PRO A O 1
ATOM 1437 N N . PRO A 1 185 ? 12.289 -10.606 15.514 1.00 72.38 185 PRO A N 1
ATOM 1438 C CA . PRO A 1 185 ? 13.349 -9.829 16.169 1.00 72.38 185 PRO A CA 1
ATOM 1439 C C . PRO A 1 185 ? 13.502 -8.404 15.625 1.00 72.38 185 PRO A C 1
ATOM 1441 O O . PRO A 1 185 ? 13.807 -7.484 16.376 1.00 72.38 185 PRO A O 1
ATOM 1444 N N . GLN A 1 186 ? 13.234 -8.212 14.329 1.00 72.62 186 GLN A N 1
ATOM 1445 C CA . GLN A 1 186 ? 13.295 -6.916 13.650 1.00 72.62 186 GLN A CA 1
ATOM 1446 C C . GLN A 1 186 ? 12.364 -5.876 14.284 1.00 72.62 186 GLN A C 1
ATOM 1448 O O . GLN A 1 186 ? 12.677 -4.690 14.279 1.00 72.62 186 GLN A O 1
ATOM 1453 N N . LEU A 1 187 ? 11.245 -6.335 14.845 1.00 71.50 187 LEU A N 1
ATOM 1454 C CA . LEU A 1 187 ? 10.229 -5.506 15.485 1.00 71.50 187 LEU A CA 1
ATOM 1455 C C . LEU A 1 187 ? 10.583 -5.187 16.950 1.00 71.50 187 LEU A C 1
ATOM 1457 O O . LEU A 1 187 ? 9.988 -4.299 17.546 1.00 71.50 187 LEU A O 1
ATOM 1461 N N . LEU A 1 188 ? 11.559 -5.892 17.536 1.00 71.56 188 LEU A N 1
ATOM 1462 C CA . LEU A 1 188 ? 11.934 -5.792 18.953 1.00 71.56 188 LEU A CA 1
ATOM 1463 C C . LEU A 1 188 ? 13.252 -5.038 19.184 1.00 71.56 188 LEU A C 1
ATOM 1465 O O . LEU A 1 188 ? 13.672 -4.910 20.332 1.00 71.56 188 LEU A O 1
ATOM 1469 N N . ASN A 1 189 ? 13.923 -4.572 18.124 1.00 61.16 189 ASN A N 1
ATOM 1470 C CA . ASN A 1 189 ? 15.271 -3.993 18.167 1.00 61.16 189 ASN A CA 1
ATOM 1471 C C . ASN A 1 189 ? 15.398 -2.827 19.175 1.00 61.16 189 ASN A C 1
ATOM 1473 O O . ASN A 1 189 ? 15.192 -1.663 18.837 1.00 61.16 189 ASN A O 1
ATOM 1477 N N . GLY A 1 190 ? 15.791 -3.152 20.411 1.00 54.38 190 GLY A N 1
ATOM 1478 C CA . GLY A 1 190 ? 16.189 -2.205 21.455 1.00 54.38 190 GLY A CA 1
ATOM 1479 C C . GLY A 1 190 ? 15.058 -1.494 22.205 1.00 54.38 190 GLY A C 1
ATOM 1480 O O . GLY A 1 190 ? 15.358 -0.603 22.996 1.00 54.38 190 GLY A O 1
ATOM 1481 N N . GLN A 1 191 ? 13.788 -1.850 21.991 1.00 57.06 191 GLN A N 1
ATOM 1482 C CA . GLN A 1 191 ? 12.669 -1.220 22.704 1.00 57.06 191 GLN A CA 1
ATOM 1483 C C . GLN A 1 191 ? 12.287 -2.005 23.964 1.00 57.06 191 GLN A C 1
ATOM 1485 O O . GLN A 1 191 ? 12.148 -3.227 23.925 1.00 57.06 191 GLN A O 1
ATOM 1490 N N . SER A 1 192 ? 12.086 -1.301 25.083 1.00 53.59 192 SER A N 1
ATOM 1491 C CA . SER A 1 192 ? 11.451 -1.870 26.276 1.00 53.59 192 SER A CA 1
ATOM 1492 C C . SER A 1 192 ? 9.993 -2.175 25.948 1.00 53.59 192 SER A C 1
ATOM 1494 O O . SER A 1 192 ? 9.172 -1.267 25.828 1.00 53.59 192 SER A O 1
ATOM 1496 N N . LEU A 1 193 ? 9.682 -3.450 25.739 1.00 56.06 193 LEU A N 1
ATOM 1497 C CA . LEU A 1 193 ? 8.337 -3.882 25.380 1.00 56.06 193 LEU A CA 1
ATOM 1498 C C . LEU A 1 193 ? 7.427 -3.830 26.607 1.00 56.06 193 LEU A C 1
ATOM 1500 O O . LEU A 1 193 ? 7.767 -4.366 27.663 1.00 56.06 193 LEU A O 1
ATOM 1504 N N . GLY A 1 194 ? 6.248 -3.231 26.441 1.00 56.16 194 GLY A N 1
ATOM 1505 C CA . GLY A 1 194 ? 5.121 -3.495 27.325 1.00 56.16 194 GLY A CA 1
ATOM 1506 C C . GLY A 1 194 ? 4.625 -4.946 27.189 1.00 56.16 194 GLY A C 1
ATOM 1507 O O . GLY A 1 194 ? 5.134 -5.714 26.364 1.00 56.16 194 GLY A O 1
ATOM 1508 N N . PRO A 1 195 ? 3.626 -5.355 27.987 1.00 57.62 195 PRO A N 1
ATOM 1509 C CA . PRO A 1 195 ? 3.077 -6.708 27.935 1.00 57.62 195 PRO A CA 1
ATOM 1510 C C . PRO A 1 195 ? 2.579 -7.079 26.525 1.00 57.62 195 PRO A C 1
ATOM 1512 O O . PRO A 1 195 ? 1.943 -6.271 25.846 1.00 57.62 195 PRO A O 1
ATOM 1515 N N . GLN A 1 196 ? 2.851 -8.317 26.093 1.00 63.19 196 GLN A N 1
ATOM 1516 C CA . GLN A 1 196 ? 2.281 -8.892 24.865 1.00 63.19 196 GLN A CA 1
ATOM 1517 C C . GLN A 1 196 ? 0.773 -9.062 25.027 1.00 63.19 196 GLN A C 1
ATOM 1519 O O . GLN A 1 196 ? 0.328 -9.565 26.060 1.00 63.19 196 GLN A O 1
ATOM 1524 N N . ARG A 1 197 ? -0.015 -8.676 24.015 1.00 65.44 197 ARG A N 1
ATOM 1525 C CA . ARG A 1 197 ? -1.479 -8.721 24.120 1.00 65.44 197 ARG A CA 1
ATOM 1526 C C . ARG A 1 197 ? -2.146 -9.409 22.923 1.00 65.44 197 ARG A C 1
ATOM 1528 O O . ARG A 1 197 ? -1.767 -9.152 21.775 1.00 65.44 197 ARG A O 1
ATOM 1535 N N . PRO A 1 198 ? -3.158 -10.264 23.169 1.00 62.09 198 PRO A N 1
ATOM 1536 C CA . PRO A 1 198 ? -4.092 -10.661 22.127 1.00 62.09 198 PRO A CA 1
ATOM 1537 C C . PRO A 1 198 ? -4.940 -9.451 21.714 1.00 62.09 198 PRO A C 1
ATOM 1539 O O . PRO A 1 198 ? -5.194 -8.555 22.518 1.00 62.09 198 PRO A O 1
ATOM 1542 N N . VAL A 1 199 ? -5.389 -9.436 20.461 1.00 61.38 199 VAL A N 1
ATOM 1543 C CA . VAL A 1 199 ? -6.155 -8.327 19.862 1.00 61.38 199 VAL A CA 1
ATOM 1544 C C . VAL A 1 199 ? -7.421 -7.965 20.636 1.00 61.38 199 VAL A C 1
ATOM 1546 O O . VAL A 1 199 ? -7.737 -6.784 20.760 1.00 61.38 199 VAL A O 1
ATOM 1549 N N . ASP A 1 200 ? -8.103 -8.961 21.197 1.00 58.94 200 ASP A N 1
ATOM 1550 C CA . ASP A 1 200 ? -9.348 -8.770 21.949 1.00 58.94 200 ASP A CA 1
ATOM 1551 C C . ASP A 1 200 ? -9.123 -8.539 23.453 1.00 58.94 200 ASP A C 1
ATOM 1553 O O . ASP A 1 200 ? -10.076 -8.492 24.229 1.00 58.94 200 ASP A O 1
ATOM 1557 N N . GLY A 1 201 ? -7.869 -8.390 23.892 1.00 57.75 201 GLY A N 1
ATOM 1558 C CA . GLY A 1 201 ? -7.561 -8.015 25.268 1.00 57.75 201 GLY A CA 1
ATOM 1559 C C . GLY A 1 201 ? -7.962 -6.565 25.545 1.00 57.75 201 GLY A C 1
ATOM 1560 O O . GLY A 1 201 ? -7.394 -5.636 24.965 1.00 57.75 201 GLY A O 1
ATOM 1561 N N . GLU A 1 202 ? -8.924 -6.356 26.446 1.00 52.00 202 GLU A N 1
ATOM 1562 C CA . GLU A 1 202 ? -9.204 -5.038 27.026 1.00 52.00 202 GLU A CA 1
ATOM 1563 C C . GLU A 1 202 ? -7.929 -4.513 27.719 1.00 52.00 202 GLU A C 1
ATOM 1565 O O . GLU A 1 202 ? -7.300 -5.252 28.483 1.00 52.00 202 GLU A O 1
ATOM 1570 N N . PRO A 1 203 ? -7.487 -3.271 27.456 1.00 51.41 203 PRO A N 1
ATOM 1571 C CA . PRO A 1 203 ? -6.411 -2.686 28.239 1.00 51.41 203 PRO A CA 1
ATOM 1572 C C . PRO A 1 203 ? -6.925 -2.439 29.661 1.00 51.41 203 PRO A C 1
ATOM 1574 O O . PRO A 1 203 ? -7.882 -1.690 29.837 1.00 51.41 203 PRO A O 1
ATOM 1577 N N . GLU A 1 204 ? -6.275 -3.008 30.680 1.00 50.16 204 GLU A N 1
ATOM 1578 C CA . GLU A 1 204 ? -6.459 -2.492 32.038 1.00 50.16 204 GLU A CA 1
ATOM 1579 C C . GLU A 1 204 ? -6.067 -1.005 32.021 1.00 50.16 204 GLU A C 1
ATOM 1581 O O . GLU A 1 204 ? -4.955 -0.648 31.613 1.00 50.16 204 GLU A O 1
ATOM 1586 N N . GLU A 1 205 ? -7.001 -0.126 32.409 1.00 45.88 205 GLU A N 1
ATOM 1587 C CA . GLU A 1 205 ? -6.867 1.343 32.343 1.00 45.88 205 GLU A CA 1
ATOM 1588 C C . GLU A 1 205 ? -5.599 1.870 33.045 1.00 45.88 205 GLU A C 1
ATOM 1590 O O . GLU A 1 205 ? -5.143 2.976 32.762 1.00 45.88 205 GLU A O 1
ATOM 1595 N N . SER A 1 206 ? -4.994 1.059 33.918 1.00 43.06 206 SER A N 1
ATOM 1596 C CA . SER A 1 206 ? -3.806 1.388 34.703 1.00 43.06 206 SER A CA 1
ATOM 1597 C C . SER A 1 206 ? -2.464 1.247 33.965 1.00 43.06 206 SER A C 1
ATOM 1599 O O . SER A 1 206 ? -1.457 1.708 34.500 1.00 43.06 206 SER A O 1
ATOM 1601 N N . GLU A 1 207 ? -2.399 0.620 32.782 1.00 49.50 207 GLU A N 1
ATOM 1602 C CA . GLU A 1 207 ? -1.107 0.237 32.168 1.00 49.50 207 GLU A CA 1
ATOM 1603 C C . GLU A 1 207 ? -0.804 0.875 30.806 1.00 49.50 207 GLU A C 1
ATOM 1605 O O . GLU A 1 207 ? 0.331 0.830 30.343 1.00 49.50 207 GLU A O 1
ATOM 1610 N N . ALA A 1 208 ? -1.793 1.463 30.132 1.00 52.06 208 ALA A N 1
ATOM 1611 C CA . ALA A 1 208 ? -1.592 2.106 28.833 1.00 52.06 208 ALA A CA 1
ATOM 1612 C C . ALA A 1 208 ? -1.276 3.596 29.018 1.00 52.06 208 ALA A C 1
ATOM 1614 O O . ALA A 1 208 ? -2.074 4.456 28.641 1.00 52.06 208 ALA A O 1
ATOM 1615 N N . GLY A 1 209 ? -0.128 3.913 29.616 1.00 56.12 209 GLY A N 1
ATOM 1616 C CA . GLY A 1 209 ? 0.375 5.287 29.653 1.00 56.12 209 GLY A CA 1
ATOM 1617 C C . GLY A 1 209 ? 0.696 5.809 28.241 1.00 56.12 209 GLY A C 1
ATOM 1618 O O . GLY A 1 209 ? 0.856 5.006 27.318 1.00 56.12 209 GLY A O 1
ATOM 1619 N N . PRO A 1 210 ? 0.784 7.134 28.040 1.00 59.31 210 PRO A N 1
ATOM 1620 C CA . PRO A 1 210 ? 1.159 7.726 26.749 1.00 59.31 210 PRO A CA 1
ATOM 1621 C C . PRO A 1 210 ? 2.517 7.221 26.226 1.00 59.31 210 PRO A C 1
ATOM 1623 O O . PRO A 1 210 ? 2.693 7.060 25.023 1.00 59.31 210 PRO A O 1
ATOM 1626 N N . ASP A 1 211 ? 3.422 6.831 27.130 1.00 66.88 211 ASP A N 1
ATOM 1627 C CA . ASP A 1 211 ? 4.766 6.330 26.801 1.00 66.88 211 ASP A CA 1
ATOM 1628 C C . ASP A 1 211 ? 4.858 4.795 26.676 1.00 66.88 211 ASP A C 1
ATOM 1630 O O . ASP A 1 211 ? 5.949 4.228 26.632 1.00 66.88 211 ASP A O 1
ATOM 1634 N N . THR A 1 212 ? 3.728 4.081 26.670 1.00 71.50 212 THR A N 1
ATOM 1635 C CA . THR A 1 212 ? 3.735 2.611 26.596 1.00 71.50 212 THR A CA 1
ATOM 1636 C C . THR A 1 212 ? 3.733 2.140 25.148 1.00 71.50 212 THR A C 1
ATOM 1638 O O . THR A 1 212 ? 2.795 2.431 24.409 1.00 71.50 212 THR A O 1
ATOM 1641 N N . THR A 1 213 ? 4.728 1.347 24.754 1.00 78.50 213 THR A N 1
ATOM 1642 C CA . THR A 1 213 ? 4.710 0.631 23.472 1.00 78.50 213 THR A CA 1
ATOM 1643 C C . THR A 1 213 ? 4.030 -0.724 23.637 1.00 78.50 213 THR A C 1
ATOM 1645 O O . THR A 1 213 ? 4.420 -1.536 24.479 1.00 78.50 213 THR A O 1
ATOM 1648 N N . LEU A 1 214 ? 3.016 -0.978 22.816 1.00 77.38 214 LEU A N 1
ATOM 1649 C CA . LEU A 1 214 ? 2.234 -2.206 22.801 1.00 77.38 214 LEU A CA 1
ATOM 1650 C C . LEU A 1 214 ? 2.648 -3.102 21.639 1.00 77.38 214 LEU A C 1
ATOM 1652 O O . LEU A 1 214 ? 2.880 -2.633 20.524 1.00 77.38 214 LEU A O 1
ATOM 1656 N N . LEU A 1 215 ? 2.670 -4.404 21.913 1.00 81.50 215 LEU A N 1
ATOM 1657 C CA . LEU A 1 215 ? 2.861 -5.451 20.923 1.00 81.50 215 LEU A CA 1
ATOM 1658 C C . LEU A 1 215 ? 1.563 -6.253 20.783 1.00 81.50 215 LEU A C 1
ATOM 1660 O O . LEU A 1 215 ? 1.172 -6.976 21.704 1.00 81.50 215 LEU A O 1
ATOM 1664 N N . VAL A 1 216 ? 0.906 -6.117 19.633 1.00 80.25 216 VAL A N 1
ATOM 1665 C CA . VAL A 1 216 ? -0.402 -6.719 19.346 1.00 80.25 216 VAL A CA 1
ATOM 1666 C C . VAL A 1 216 ? -0.274 -7.731 18.212 1.00 80.25 216 VAL A C 1
ATOM 1668 O O . VAL A 1 216 ? 0.323 -7.439 17.176 1.00 80.25 216 VAL A O 1
ATOM 1671 N N . ARG A 1 217 ? -0.843 -8.927 18.396 1.00 84.12 217 ARG A N 1
ATOM 1672 C CA . ARG A 1 217 ? -0.846 -9.999 17.389 1.00 84.12 217 ARG A CA 1
ATOM 1673 C C . ARG A 1 217 ? -2.239 -10.214 16.818 1.00 84.12 217 ARG A C 1
ATOM 1675 O O . ARG A 1 217 ? -3.134 -10.624 17.549 1.00 84.12 217 ARG A O 1
ATOM 1682 N N . TYR A 1 218 ? -2.380 -10.053 15.508 1.00 81.75 218 TYR A N 1
ATOM 1683 C CA . TYR A 1 218 ? -3.591 -10.379 14.767 1.00 81.75 218 TYR A CA 1
ATOM 1684 C C . TYR A 1 218 ? -3.388 -11.619 13.901 1.00 81.75 218 TYR A C 1
ATOM 1686 O O . TYR A 1 218 ? -2.528 -11.645 13.019 1.00 81.75 218 TYR A O 1
ATOM 1694 N N . ASP A 1 219 ? -4.192 -12.648 14.148 1.00 78.94 219 ASP A N 1
ATOM 1695 C CA . ASP A 1 219 ? -4.200 -13.860 13.337 1.00 78.94 219 ASP A CA 1
ATOM 1696 C C . ASP A 1 219 ? -5.113 -13.645 12.124 1.00 78.94 219 ASP A C 1
ATOM 1698 O O . ASP A 1 219 ? -6.339 -13.640 12.240 1.00 78.94 219 ASP A O 1
ATOM 1702 N N . ALA A 1 220 ? -4.517 -13.447 10.945 1.00 66.25 220 ALA A N 1
ATOM 1703 C CA . ALA A 1 220 ? -5.283 -13.283 9.717 1.00 66.25 220 ALA A CA 1
ATOM 1704 C C . ALA A 1 220 ? -5.943 -14.621 9.338 1.00 66.25 220 ALA A C 1
ATOM 1706 O O . ALA A 1 220 ? -5.276 -15.652 9.196 1.00 66.25 220 ALA A O 1
ATOM 1707 N N . VAL A 1 221 ? -7.272 -14.619 9.189 1.00 60.91 221 VAL A N 1
ATOM 1708 C CA . VAL A 1 221 ? -8.041 -15.831 8.870 1.00 60.91 221 VAL A CA 1
ATOM 1709 C C . VAL A 1 221 ? -7.707 -16.315 7.455 1.00 60.91 221 VAL A C 1
ATOM 1711 O O . VAL A 1 221 ? -7.653 -15.538 6.504 1.00 60.91 221 VAL A O 1
ATOM 1714 N N . LYS A 1 222 ? -7.487 -17.626 7.313 1.00 55.12 222 LYS A N 1
ATOM 1715 C CA . LYS A 1 222 ? -7.096 -18.276 6.054 1.00 55.12 222 LYS A CA 1
ATOM 1716 C C . LYS A 1 222 ? -8.234 -18.298 5.024 1.00 55.12 222 LYS A C 1
ATOM 1718 O O . LYS A 1 222 ? -9.311 -18.802 5.345 1.00 55.12 222 LYS A O 1
ATOM 1723 N N . PRO A 1 223 ? -7.961 -18.013 3.743 1.00 42.41 223 PRO A N 1
ATOM 1724 C CA . PRO A 1 223 ? -8.586 -18.734 2.648 1.00 42.41 223 PRO A CA 1
ATOM 1725 C C . PRO A 1 223 ? -7.821 -20.052 2.403 1.00 42.41 223 PRO A C 1
ATOM 1727 O O . PRO A 1 223 ? -6.615 -20.051 2.180 1.00 42.41 223 PRO A O 1
ATOM 1730 N N . PHE A 1 224 ? -8.527 -21.186 2.458 1.00 36.59 224 PHE A N 1
ATOM 1731 C CA . PHE A 1 224 ? -8.124 -22.490 1.896 1.00 36.59 224 PHE A CA 1
ATOM 1732 C C . PHE A 1 224 ? -6.695 -22.995 2.198 1.00 36.59 224 PHE A C 1
ATOM 1734 O O . PHE A 1 224 ? -5.796 -22.907 1.368 1.00 36.59 224 PHE A O 1
ATOM 1741 N N . GLY A 1 225 ? -6.494 -23.636 3.355 1.00 45.09 225 GLY A N 1
ATOM 1742 C CA . GLY A 1 225 ? -5.367 -24.564 3.573 1.00 45.09 225 GLY A CA 1
ATOM 1743 C C . GLY A 1 225 ? -3.952 -23.965 3.648 1.00 45.09 225 GLY A C 1
ATOM 1744 O O . GLY A 1 225 ? -3.017 -24.699 3.955 1.00 45.09 225 GLY A O 1
ATOM 1745 N N . GLN A 1 226 ? -3.777 -22.659 3.438 1.00 55.78 226 GLN A N 1
ATOM 1746 C CA . GLN A 1 226 ? -2.471 -21.994 3.509 1.00 55.78 226 GLN A CA 1
ATOM 1747 C C . GLN A 1 226 ? -1.929 -21.910 4.947 1.00 55.78 226 GLN A C 1
ATOM 1749 O O . GLN A 1 226 ? -2.677 -22.025 5.922 1.00 55.78 226 GLN A O 1
ATOM 1754 N N . THR A 1 227 ? -0.615 -21.741 5.101 1.00 56.69 227 THR A N 1
ATOM 1755 C CA . THR A 1 227 ? 0.041 -21.495 6.398 1.00 56.69 227 THR A CA 1
ATOM 1756 C C . THR A 1 227 ? -0.578 -20.256 7.058 1.00 56.69 227 THR A C 1
ATOM 1758 O O . THR A 1 227 ? -0.710 -19.236 6.383 1.00 56.69 227 THR A O 1
ATOM 1761 N N . PRO A 1 228 ? -1.007 -20.313 8.336 1.00 65.94 228 PRO A N 1
ATOM 1762 C CA . PRO A 1 228 ? -1.578 -19.143 8.996 1.00 65.94 228 PRO A CA 1
ATOM 1763 C C . PRO A 1 228 ? -0.505 -18.056 9.107 1.00 65.94 228 PRO A C 1
ATOM 1765 O O . PRO A 1 228 ? 0.590 -18.321 9.604 1.00 65.94 228 PRO A O 1
ATOM 1768 N N . LEU A 1 229 ? -0.815 -16.851 8.632 1.00 71.94 229 LEU A N 1
ATOM 1769 C CA . LEU A 1 229 ? 0.033 -15.680 8.818 1.00 71.94 229 LEU A CA 1
ATOM 1770 C C . LEU A 1 229 ? -0.482 -14.880 10.015 1.00 71.94 229 LEU A C 1
ATOM 1772 O O . LEU A 1 229 ? -1.676 -14.622 10.148 1.00 71.94 229 LEU A O 1
ATOM 1776 N N . SER A 1 230 ? 0.443 -14.499 10.884 1.00 79.81 230 SER A N 1
ATOM 1777 C CA . SER A 1 230 ? 0.233 -13.574 11.989 1.00 79.81 230 SER A CA 1
ATOM 1778 C C . SER A 1 230 ? 0.772 -12.205 11.593 1.00 79.81 230 SER A C 1
ATOM 1780 O O . SER A 1 230 ? 1.908 -12.082 11.127 1.00 79.81 230 SER A O 1
ATOM 1782 N N . ALA A 1 231 ? -0.037 -11.175 11.798 1.00 82.00 231 ALA A N 1
ATOM 1783 C CA . ALA A 1 231 ? 0.380 -9.789 11.708 1.00 82.00 231 ALA A CA 1
ATOM 1784 C C . ALA A 1 231 ? 0.739 -9.288 13.110 1.00 82.00 231 ALA A C 1
ATOM 1786 O O . ALA A 1 231 ? -0.096 -9.290 14.015 1.00 82.00 231 ALA A O 1
ATOM 1787 N N . TRP A 1 232 ? 1.992 -8.885 13.295 1.00 84.31 232 TRP A N 1
ATOM 1788 C CA . TRP A 1 232 ? 2.477 -8.283 14.532 1.00 84.31 232 TRP A CA 1
ATOM 1789 C C . TRP A 1 232 ? 2.546 -6.780 14.376 1.00 84.31 232 TRP A C 1
ATOM 1791 O O . TRP A 1 232 ? 3.153 -6.294 13.424 1.00 84.31 232 TRP A O 1
ATOM 1801 N N . PHE A 1 233 ? 1.968 -6.068 15.336 1.00 86.50 233 PHE A N 1
ATOM 1802 C CA . PHE A 1 233 ? 1.949 -4.618 15.381 1.00 86.50 233 PHE A CA 1
ATOM 1803 C C . PHE A 1 233 ? 2.686 -4.128 16.616 1.00 86.50 233 PHE A C 1
ATOM 1805 O O . PHE A 1 233 ? 2.365 -4.529 17.734 1.00 86.50 233 PHE A O 1
ATOM 1812 N N . LEU A 1 234 ? 3.642 -3.233 16.403 1.00 86.94 234 LEU A N 1
ATOM 1813 C CA . LEU A 1 234 ? 4.241 -2.411 17.443 1.00 86.94 234 LEU A CA 1
ATOM 1814 C C . LEU A 1 234 ? 3.614 -1.026 17.340 1.00 86.94 234 LEU A C 1
ATOM 1816 O O . LEU A 1 234 ? 3.755 -0.397 16.294 1.00 86.94 234 LEU A O 1
ATOM 1820 N N . LEU A 1 235 ? 2.911 -0.558 18.366 1.00 87.38 235 LEU A N 1
ATOM 1821 C CA . LEU A 1 235 ? 2.248 0.750 18.338 1.00 87.38 235 LEU A CA 1
ATOM 1822 C C . LEU A 1 235 ? 2.205 1.405 19.718 1.00 87.38 235 LEU A C 1
ATOM 1824 O O . LEU A 1 235 ? 2.293 0.721 20.736 1.00 87.38 235 LEU A O 1
ATOM 1828 N N . SER A 1 236 ? 2.035 2.725 19.768 1.00 84.50 236 SER A N 1
ATOM 1829 C CA . SER A 1 236 ? 1.885 3.434 21.042 1.00 84.50 236 SER A CA 1
ATOM 1830 C C . SER A 1 236 ? 0.539 3.144 21.721 1.00 84.50 236 SER A C 1
ATOM 1832 O O . SER A 1 236 ? -0.491 2.918 21.076 1.00 84.50 236 SER A O 1
ATOM 1834 N N . GLY A 1 237 ? 0.524 3.182 23.054 1.00 81.12 237 GLY A N 1
ATOM 1835 C CA . GLY A 1 237 ? -0.682 3.018 23.865 1.00 81.12 237 GLY A CA 1
ATOM 1836 C C . GLY A 1 237 ? -1.729 4.097 23.587 1.00 81.12 237 GLY A C 1
ATOM 1837 O O . GLY A 1 237 ? -2.924 3.807 23.605 1.00 81.12 237 GLY A O 1
ATOM 1838 N N . ASP A 1 238 ? -1.295 5.317 23.257 1.00 83.19 238 ASP A N 1
ATOM 1839 C CA . ASP A 1 238 ? -2.177 6.407 22.829 1.00 83.19 238 ASP A CA 1
ATOM 1840 C C . ASP A 1 238 ? -2.898 6.089 21.519 1.00 83.19 238 ASP A C 1
ATOM 1842 O O . ASP A 1 238 ? -4.120 6.246 21.439 1.00 83.19 238 ASP A O 1
ATOM 1846 N N . LEU A 1 239 ? -2.163 5.598 20.516 1.00 86.12 239 LEU A N 1
ATOM 1847 C CA . LEU A 1 239 ? -2.724 5.162 19.239 1.00 86.12 239 LEU A CA 1
ATOM 1848 C C . LEU A 1 239 ? -3.735 4.027 19.456 1.00 86.12 239 LEU A C 1
ATOM 1850 O O . LEU A 1 239 ? -4.858 4.102 18.952 1.00 86.12 239 LEU A O 1
ATOM 1854 N N . TRP A 1 240 ? -3.391 3.027 20.275 1.00 85.94 240 TRP A N 1
ATOM 1855 C CA . TRP A 1 240 ? -4.300 1.926 20.609 1.00 85.94 240 TRP A CA 1
ATOM 1856 C C . TRP A 1 240 ? -5.581 2.414 21.284 1.00 85.94 240 TRP A C 1
ATOM 1858 O O . TRP A 1 240 ? -6.681 2.098 20.829 1.00 85.94 240 TRP A O 1
ATOM 1868 N N . ARG A 1 241 ? -5.452 3.224 22.344 1.00 83.81 241 ARG A N 1
ATOM 1869 C CA . ARG A 1 241 ? -6.597 3.787 23.071 1.00 83.81 241 ARG A CA 1
ATOM 1870 C C . ARG A 1 241 ? -7.4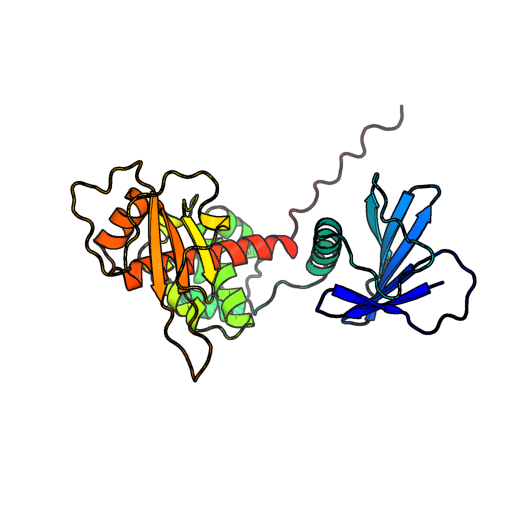87 4.602 22.147 1.00 83.81 241 ARG A C 1
ATOM 1872 O O . ARG A 1 241 ? -8.703 4.500 22.250 1.00 83.81 241 ARG A O 1
ATOM 1879 N N . HIS A 1 242 ? -6.907 5.403 21.256 1.00 85.12 242 HIS A N 1
ATOM 1880 C CA . HIS A 1 242 ? -7.686 6.225 20.339 1.00 85.12 242 HIS A CA 1
ATOM 1881 C C . HIS A 1 242 ? -8.517 5.372 19.374 1.00 85.12 242 HIS A C 1
ATOM 1883 O O . HIS A 1 242 ? -9.711 5.621 19.231 1.00 85.12 242 HIS A O 1
ATOM 1889 N N . LEU A 1 243 ? -7.922 4.336 18.774 1.00 87.31 243 LEU A N 1
ATOM 1890 C CA . LEU A 1 243 ? -8.635 3.433 17.864 1.00 87.31 243 LEU A CA 1
ATOM 1891 C C . LEU A 1 243 ? -9.723 2.631 18.595 1.00 87.31 243 LEU A C 1
ATOM 1893 O O . LEU A 1 243 ? -10.849 2.520 18.110 1.00 87.31 243 LEU A O 1
ATOM 1897 N N . ARG A 1 244 ? -9.427 2.134 19.802 1.00 86.12 244 ARG A N 1
ATOM 1898 C CA . ARG A 1 244 ? -10.357 1.324 20.607 1.00 86.12 244 ARG A CA 1
ATOM 1899 C C . ARG A 1 244 ? -11.554 2.098 21.163 1.00 86.12 244 ARG A C 1
ATOM 1901 O O . ARG A 1 244 ? -12.510 1.462 21.591 1.00 86.12 244 ARG A O 1
ATOM 1908 N N . LYS A 1 245 ? -11.553 3.440 21.122 1.00 84.31 245 LYS A N 1
ATOM 1909 C CA . LYS A 1 245 ? -12.735 4.250 21.488 1.00 84.31 245 LYS A CA 1
ATOM 1910 C C . LYS A 1 245 ? -13.941 3.973 20.595 1.00 84.31 245 LYS A C 1
ATOM 1912 O O . LYS A 1 245 ? -15.070 4.125 21.051 1.00 84.31 245 LYS A O 1
ATOM 1917 N N . PHE A 1 246 ? -13.697 3.619 19.335 1.00 83.00 246 PHE A N 1
ATOM 1918 C CA . PHE A 1 246 ? -14.744 3.517 18.318 1.00 83.00 246 PHE A CA 1
ATOM 1919 C C . PHE A 1 246 ? -14.761 2.166 17.597 1.00 83.00 246 PHE A C 1
ATOM 1921 O O . PHE A 1 246 ? -15.735 1.866 16.916 1.00 83.00 246 PHE A O 1
ATOM 1928 N N . LEU A 1 247 ? -13.708 1.358 17.749 1.00 88.12 247 LEU A N 1
ATOM 1929 C CA . LEU A 1 247 ? -13.514 0.106 17.020 1.00 88.12 247 LEU A CA 1
ATOM 1930 C C . LEU A 1 247 ? -13.265 -1.066 17.975 1.00 88.12 247 LEU A C 1
ATOM 1932 O O . LEU A 1 247 ? -12.589 -0.920 19.002 1.00 88.12 247 LEU A O 1
ATOM 1936 N N . SER A 1 248 ? -13.745 -2.258 17.607 1.00 87.25 248 SER A N 1
ATOM 1937 C CA . SER A 1 248 ? -13.299 -3.513 18.230 1.00 87.25 248 SER A CA 1
ATOM 1938 C C . SER A 1 248 ? -11.780 -3.703 18.070 1.00 87.25 248 SER A C 1
ATOM 1940 O O . SER A 1 248 ? -11.144 -3.021 17.267 1.00 87.25 248 SER A O 1
ATOM 1942 N N . GLY A 1 249 ? -11.167 -4.617 18.830 1.00 83.44 249 GLY A N 1
ATOM 1943 C CA . GLY A 1 249 ? -9.730 -4.886 18.714 1.00 83.44 249 GLY A CA 1
ATOM 1944 C C . GLY A 1 249 ? -9.338 -5.269 17.286 1.00 83.44 249 GLY A C 1
ATOM 1945 O O . GLY A 1 249 ? -8.410 -4.695 16.713 1.00 83.44 249 GLY A O 1
ATOM 1946 N N . GLY A 1 250 ? -10.093 -6.193 16.685 1.00 84.25 250 GLY A N 1
ATOM 1947 C CA . GLY A 1 250 ? -9.893 -6.619 15.300 1.00 84.25 250 GLY A CA 1
ATOM 1948 C C . GLY A 1 250 ? -10.058 -5.477 14.299 1.00 84.25 250 GLY A C 1
ATOM 1949 O O . GLY A 1 250 ? -9.204 -5.292 13.434 1.00 84.25 250 GLY A O 1
ATOM 1950 N N . GLU A 1 251 ? -11.109 -4.668 14.436 1.00 89.31 251 GLU A N 1
ATOM 1951 C CA . GLU A 1 251 ? -11.334 -3.513 13.560 1.00 89.31 251 GLU A CA 1
ATOM 1952 C C . GLU A 1 251 ? -10.252 -2.443 13.723 1.00 89.31 251 GLU A C 1
ATOM 1954 O O . GLU A 1 251 ? -9.813 -1.877 12.728 1.00 89.31 251 GLU A O 1
ATOM 1959 N N . ALA A 1 252 ? -9.771 -2.190 14.943 1.00 89.88 252 ALA A N 1
ATOM 1960 C CA . ALA A 1 252 ? -8.680 -1.253 15.196 1.00 89.88 252 ALA A CA 1
ATOM 1961 C C . ALA A 1 252 ? -7.404 -1.672 14.452 1.00 89.88 252 ALA A C 1
ATOM 1963 O O . ALA A 1 252 ? -6.758 -0.839 13.814 1.00 89.88 252 ALA A O 1
ATOM 1964 N N . ILE A 1 253 ? -7.076 -2.967 14.470 1.00 89.56 253 ILE A N 1
ATOM 1965 C CA . ILE A 1 253 ? -5.936 -3.501 13.723 1.00 89.56 253 ILE A CA 1
ATOM 1966 C C . ILE A 1 253 ? -6.156 -3.436 12.213 1.00 89.56 253 ILE A C 1
ATOM 1968 O O . ILE A 1 253 ? -5.272 -2.972 11.496 1.00 89.56 253 ILE A O 1
ATOM 1972 N N . LEU A 1 254 ? -7.319 -3.854 11.711 1.00 90.69 254 LEU A N 1
ATOM 1973 C CA . LEU A 1 254 ? -7.620 -3.796 10.276 1.00 90.69 254 LEU A CA 1
ATOM 1974 C C . LEU A 1 254 ? -7.630 -2.353 9.750 1.00 90.69 254 LEU A C 1
ATOM 1976 O O . LEU A 1 254 ? -7.160 -2.098 8.644 1.00 90.69 254 LEU A O 1
ATOM 1980 N N . CYS A 1 255 ? -8.111 -1.411 10.561 1.00 92.44 255 CYS A N 1
ATOM 1981 C CA . CYS A 1 255 ? -8.079 0.021 10.295 1.00 92.44 255 CYS A CA 1
ATOM 1982 C C . CYS A 1 255 ? -6.634 0.528 10.205 1.00 92.44 255 CYS A C 1
ATOM 1984 O O . CYS A 1 255 ? -6.265 1.187 9.235 1.00 92.44 255 CYS A O 1
ATOM 1986 N N . LEU A 1 256 ? -5.794 0.196 11.187 1.00 92.25 256 LEU A N 1
ATOM 1987 C CA . LEU A 1 256 ? -4.380 0.571 11.178 1.00 92.25 256 LEU A C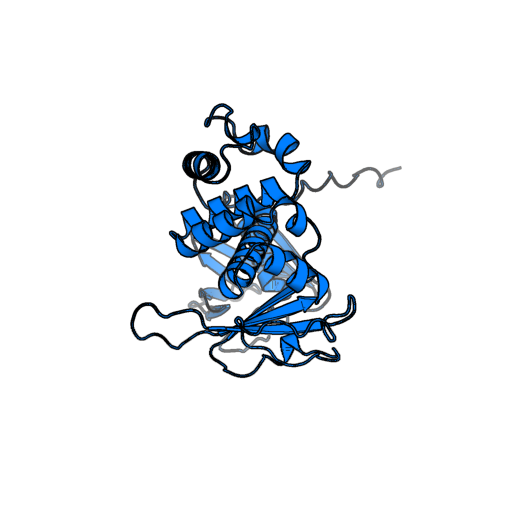A 1
ATOM 1988 C C . LEU A 1 256 ? -3.640 -0.032 9.976 1.00 92.25 256 LEU A C 1
ATOM 1990 O O . LEU A 1 256 ? -2.864 0.658 9.319 1.00 92.25 256 LEU A O 1
ATOM 1994 N N . TRP A 1 257 ? -3.909 -1.297 9.660 1.00 92.56 257 TRP A N 1
ATOM 1995 C CA . TRP A 1 257 ? -3.323 -1.987 8.515 1.00 92.56 257 TRP A CA 1
ATOM 1996 C C . TRP A 1 257 ? -3.719 -1.307 7.195 1.00 92.56 257 TRP A C 1
ATOM 1998 O O . TRP A 1 257 ? -2.841 -0.981 6.401 1.00 92.56 257 TRP A O 1
ATOM 2008 N N . GLY A 1 258 ? -4.999 -0.976 6.998 1.00 93.19 258 GLY A N 1
ATOM 2009 C CA . GLY A 1 258 ? -5.448 -0.235 5.813 1.00 93.19 258 GLY A CA 1
ATOM 2010 C C . GLY A 1 258 ? -4.752 1.120 5.641 1.00 93.19 258 GLY A C 1
ATOM 2011 O O . GLY A 1 258 ? -4.375 1.483 4.528 1.00 93.19 258 GLY A O 1
ATOM 2012 N N . ALA A 1 259 ? -4.513 1.843 6.740 1.00 92.81 259 ALA A N 1
ATOM 2013 C CA . ALA A 1 259 ? -3.764 3.100 6.713 1.00 92.81 259 ALA A CA 1
ATOM 2014 C C . ALA A 1 259 ? -2.294 2.899 6.293 1.00 92.81 259 ALA A C 1
ATOM 2016 O O . ALA A 1 259 ? -1.765 3.665 5.487 1.00 92.81 259 ALA A O 1
ATOM 2017 N N . LEU A 1 260 ? -1.636 1.853 6.809 1.00 91.50 260 LEU A N 1
ATOM 2018 C CA . LEU A 1 260 ? -0.260 1.507 6.439 1.00 91.50 260 LEU A CA 1
ATOM 2019 C C . LEU A 1 260 ? -0.153 1.102 4.961 1.00 91.50 260 LEU A C 1
ATOM 2021 O O . LEU A 1 260 ? 0.757 1.570 4.283 1.00 91.50 260 LEU A O 1
ATOM 2025 N N . GLU A 1 261 ? -1.101 0.312 4.445 1.00 92.00 261 GLU A N 1
ATOM 2026 C CA . GLU A 1 261 ? -1.154 -0.086 3.028 1.00 92.00 261 GLU A CA 1
ATOM 2027 C C . GLU A 1 261 ? -1.360 1.120 2.103 1.00 92.00 261 GLU A C 1
ATOM 2029 O O . GLU A 1 261 ? -0.694 1.245 1.076 1.00 92.00 261 GLU A O 1
ATOM 2034 N N . ALA A 1 262 ? -2.241 2.052 2.478 1.00 92.38 262 ALA A N 1
ATOM 2035 C CA . ALA A 1 262 ? -2.447 3.290 1.732 1.00 92.38 262 ALA A CA 1
ATOM 2036 C C . ALA A 1 262 ? -1.189 4.178 1.717 1.00 92.38 262 ALA A C 1
ATOM 2038 O O . ALA A 1 262 ? -0.847 4.764 0.684 1.00 92.38 262 ALA A O 1
ATOM 2039 N N . ARG A 1 263 ? -0.466 4.252 2.845 1.00 90.69 263 ARG A N 1
ATOM 2040 C CA . ARG A 1 263 ? 0.806 4.979 2.940 1.00 90.69 263 ARG A CA 1
ATOM 2041 C C . ARG A 1 263 ? 1.894 4.339 2.084 1.00 90.69 263 ARG A C 1
ATOM 2043 O O . ARG A 1 263 ? 2.553 5.054 1.334 1.00 90.69 263 ARG A O 1
ATOM 2050 N N . GLU A 1 264 ? 2.051 3.020 2.159 1.00 89.00 264 GLU A N 1
ATOM 2051 C CA . GLU A 1 264 ? 3.019 2.270 1.354 1.00 89.00 264 GLU A CA 1
ATOM 2052 C C . GLU A 1 264 ? 2.741 2.436 -0.144 1.00 89.00 264 GLU A C 1
ATOM 2054 O O . GLU A 1 264 ? 3.651 2.754 -0.905 1.00 89.00 264 GLU A O 1
ATOM 2059 N N . ALA A 1 265 ? 1.478 2.331 -0.571 1.00 90.69 265 ALA A N 1
ATOM 2060 C CA . ALA A 1 265 ? 1.096 2.556 -1.964 1.00 90.69 265 ALA A CA 1
ATOM 2061 C C . ALA A 1 265 ? 1.426 3.982 -2.433 1.00 90.69 265 ALA A C 1
ATOM 2063 O O . ALA A 1 265 ? 1.887 4.187 -3.559 1.00 90.69 265 ALA A O 1
ATOM 2064 N N . TRP A 1 266 ? 1.228 4.985 -1.575 1.00 88.69 266 TRP A N 1
ATOM 2065 C CA . TRP A 1 266 ? 1.626 6.356 -1.880 1.00 88.69 266 TRP A CA 1
ATOM 2066 C C . TRP A 1 266 ? 3.146 6.519 -1.968 1.00 88.69 266 TRP A C 1
ATOM 2068 O O . TRP A 1 266 ? 3.629 7.118 -2.929 1.00 88.69 266 TRP A O 1
ATOM 2078 N N . GLU A 1 267 ? 3.916 5.959 -1.037 1.00 86.38 267 GLU A N 1
ATOM 2079 C CA . GLU A 1 267 ? 5.382 5.952 -1.104 1.00 86.38 267 GLU A CA 1
ATOM 2080 C C . GLU A 1 267 ? 5.873 5.260 -2.384 1.00 86.38 267 GLU A C 1
ATOM 2082 O O . GLU A 1 267 ? 6.710 5.807 -3.105 1.00 86.38 267 GLU A O 1
ATOM 2087 N N . GLN A 1 268 ? 5.278 4.119 -2.734 1.00 85.56 268 GLN A N 1
ATOM 2088 C CA . GLN A 1 268 ? 5.573 3.391 -3.962 1.00 85.56 268 GLN A CA 1
ATOM 2089 C C . GLN A 1 268 ? 5.214 4.207 -5.210 1.00 85.56 268 GLN A C 1
ATOM 2091 O O . GLN A 1 268 ? 5.967 4.196 -6.182 1.00 85.56 268 GLN A O 1
ATOM 2096 N N . SER A 1 269 ? 4.117 4.972 -5.193 1.00 85.75 269 SER A N 1
ATOM 2097 C CA . SER A 1 269 ? 3.716 5.823 -6.322 1.00 85.75 269 SER A CA 1
ATOM 2098 C C . SER A 1 269 ? 4.771 6.874 -6.689 1.00 85.75 269 SER A C 1
ATOM 2100 O O . SER A 1 269 ? 4.940 7.200 -7.866 1.00 85.75 269 SER A O 1
ATOM 2102 N N . ARG A 1 270 ? 5.551 7.350 -5.706 1.00 82.62 270 ARG A N 1
ATOM 2103 C CA . ARG A 1 270 ? 6.636 8.322 -5.921 1.00 82.62 270 ARG A CA 1
ATOM 2104 C C . ARG A 1 270 ? 7.788 7.750 -6.747 1.00 82.62 270 ARG A C 1
ATOM 2106 O O . ARG A 1 270 ? 8.542 8.522 -7.325 1.00 82.62 270 ARG A O 1
ATOM 2113 N N . ARG A 1 271 ? 7.903 6.420 -6.842 1.00 80.06 271 ARG A N 1
ATOM 2114 C CA . ARG A 1 271 ? 8.888 5.741 -7.703 1.00 80.06 271 ARG A CA 1
ATOM 2115 C C . ARG A 1 271 ? 8.528 5.850 -9.189 1.00 80.06 271 ARG A C 1
ATOM 2117 O O . ARG A 1 271 ? 9.415 5.831 -10.031 1.00 80.06 271 ARG A O 1
ATOM 2124 N N . TYR A 1 272 ? 7.240 6.002 -9.510 1.00 77.12 272 TYR A N 1
ATOM 2125 C CA . TYR A 1 272 ? 6.748 6.167 -10.886 1.00 77.12 272 TYR A CA 1
ATOM 2126 C C . TYR A 1 272 ? 6.759 7.629 -11.339 1.00 77.12 272 TYR A C 1
ATOM 2128 O O . TYR A 1 272 ? 6.997 7.924 -12.505 1.00 77.12 272 TYR A O 1
ATOM 2136 N N . CYS A 1 273 ? 6.516 8.551 -10.406 1.00 68.75 273 CYS A N 1
ATOM 2137 C CA . CYS A 1 273 ? 6.572 9.990 -10.635 1.00 68.75 273 CYS A CA 1
ATOM 2138 C C . CYS A 1 273 ? 7.574 10.614 -9.656 1.00 68.75 273 CYS A C 1
ATOM 2140 O O . CYS A 1 273 ? 7.147 11.176 -8.640 1.00 68.75 273 CYS A O 1
ATOM 2142 N N . PRO A 1 274 ? 8.892 10.498 -9.909 1.00 60.12 274 PRO A N 1
ATOM 2143 C CA . PRO A 1 274 ? 9.878 11.167 -9.081 1.00 60.12 274 PRO A CA 1
ATOM 2144 C C . PRO A 1 274 ? 9.569 12.667 -9.101 1.00 60.12 274 PRO A C 1
ATOM 2146 O O . PRO A 1 274 ? 9.159 13.182 -10.150 1.00 60.12 274 PRO A O 1
ATOM 2149 N N . PRO A 1 275 ? 9.719 13.377 -7.964 1.00 51.94 275 PRO A N 1
ATOM 2150 C CA . PRO A 1 275 ? 9.634 14.828 -7.977 1.00 51.94 275 PRO A CA 1
ATOM 2151 C C . PRO A 1 275 ? 10.593 15.289 -9.063 1.00 51.94 275 PRO A C 1
ATOM 2153 O O . PRO A 1 275 ? 11.756 14.883 -9.047 1.00 51.94 275 PRO A O 1
ATOM 2156 N N . SER A 1 276 ? 10.067 16.014 -10.054 1.00 47.53 276 SER A N 1
ATOM 2157 C CA . SER A 1 276 ? 10.858 16.554 -11.152 1.00 47.53 276 SER A CA 1
ATOM 2158 C C . SER A 1 276 ? 12.120 17.123 -10.536 1.00 47.53 276 SER A C 1
ATOM 2160 O O . SER A 1 276 ? 12.019 18.039 -9.719 1.00 47.53 276 SER A O 1
ATOM 2162 N N . SER A 1 277 ? 13.270 16.524 -10.851 1.00 35.78 277 SER A N 1
ATOM 2163 C CA . SER A 1 277 ? 14.556 17.115 -10.533 1.00 35.78 277 SER A CA 1
ATOM 2164 C C . SER A 1 277 ? 14.447 18.556 -10.995 1.00 35.78 277 SER A C 1
ATOM 2166 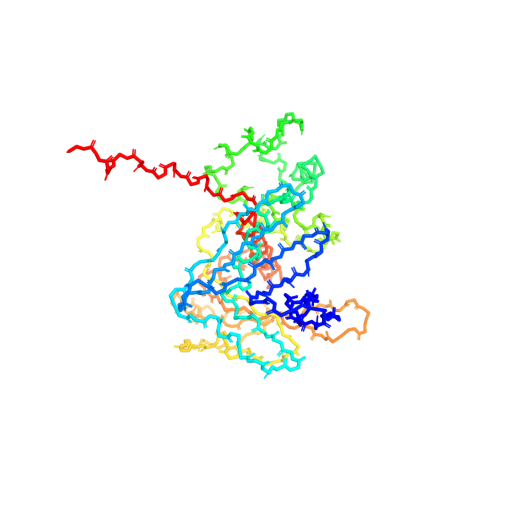O O . SER A 1 277 ? 14.250 18.789 -12.194 1.00 35.78 277 SER A O 1
ATOM 2168 N N . GLU A 1 278 ? 14.476 19.500 -10.053 1.00 30.27 278 GLU A N 1
ATOM 2169 C CA . GLU A 1 278 ? 14.754 20.885 -10.396 1.00 30.27 278 GLU A CA 1
ATOM 2170 C C . GLU A 1 278 ? 15.923 20.835 -11.382 1.00 30.27 278 GLU A C 1
ATOM 2172 O O . GLU A 1 278 ? 16.856 20.050 -11.152 1.00 30.27 278 GLU A O 1
ATOM 2177 N N . PRO A 1 279 ? 15.847 21.531 -12.529 1.00 32.16 279 PRO A N 1
ATOM 2178 C CA . PRO A 1 279 ? 16.991 21.590 -13.415 1.00 32.16 279 PRO A CA 1
ATOM 2179 C C . PRO A 1 279 ? 18.160 22.030 -12.544 1.00 32.16 279 PRO A C 1
ATOM 2181 O O . PRO A 1 279 ? 18.107 23.106 -11.953 1.00 32.16 279 PRO A O 1
ATOM 2184 N N . ALA A 1 280 ? 19.144 21.139 -12.381 1.00 36.81 280 ALA A N 1
ATOM 2185 C CA . ALA A 1 280 ? 20.371 21.464 -11.687 1.00 36.81 280 ALA A CA 1
ATOM 2186 C C . ALA A 1 280 ? 20.842 22.772 -12.305 1.00 36.81 280 ALA A C 1
ATOM 2188 O O . ALA A 1 280 ? 21.001 22.831 -13.525 1.00 36.81 280 ALA A O 1
ATOM 2189 N N . ASP A 1 281 ? 20.938 23.806 -11.475 1.00 32.22 281 ASP A N 1
ATOM 2190 C CA . ASP A 1 281 ? 21.351 25.142 -11.862 1.00 32.22 281 ASP A CA 1
ATOM 2191 C C . ASP A 1 281 ? 22.687 25.010 -12.604 1.00 32.22 281 ASP A C 1
ATOM 2193 O O . ASP A 1 281 ? 23.767 24.924 -12.016 1.00 32.22 281 ASP A O 1
ATOM 2197 N N . THR A 1 282 ? 22.629 24.927 -13.933 1.00 35.34 282 THR A N 1
ATOM 2198 C CA . THR A 1 282 ? 23.787 25.046 -14.810 1.00 35.34 282 THR A CA 1
ATOM 2199 C C . THR A 1 282 ? 24.099 26.527 -14.912 1.00 35.34 282 THR A C 1
ATOM 2201 O O . THR A 1 282 ? 23.963 27.149 -15.961 1.00 35.34 282 THR A O 1
ATOM 2204 N N . SER A 1 283 ? 24.482 27.106 -13.784 1.00 32.62 283 SER A N 1
ATOM 2205 C CA . SER A 1 283 ? 25.034 28.446 -13.687 1.00 32.62 283 SER A CA 1
ATOM 2206 C C . SER A 1 283 ? 26.157 28.438 -12.660 1.00 32.62 283 SER A C 1
ATOM 2208 O O . SER A 1 283 ? 26.101 29.111 -11.637 1.00 32.62 283 SER A O 1
ATOM 2210 N N . SER A 1 284 ? 27.189 27.637 -12.922 1.00 39.25 284 SER A N 1
ATOM 2211 C CA . SER A 1 284 ? 28.503 27.831 -12.300 1.00 39.25 284 SER A CA 1
ATOM 2212 C C . SER A 1 284 ? 29.644 27.175 -13.079 1.00 39.25 284 SER A C 1
ATOM 2214 O O . SER A 1 284 ? 30.544 26.603 -12.483 1.00 39.25 284 SER A O 1
ATOM 2216 N N . VAL A 1 285 ? 29.675 27.301 -14.412 1.00 33.59 285 VAL A N 1
ATOM 2217 C CA . VAL A 1 285 ? 30.940 27.194 -15.163 1.00 33.59 285 VAL A CA 1
ATOM 2218 C C . VAL A 1 285 ? 30.932 28.205 -16.321 1.00 33.59 285 VAL A C 1
ATOM 2220 O O . VAL A 1 285 ? 30.056 28.141 -17.178 1.00 33.59 285 VAL A O 1
ATOM 2223 N N . LEU A 1 286 ? 31.955 29.076 -16.326 1.00 32.19 286 LEU A N 1
ATOM 2224 C CA . LEU A 1 286 ? 32.383 30.074 -17.333 1.00 32.19 286 LEU A CA 1
ATOM 2225 C C . LEU A 1 286 ? 31.924 31.531 -17.120 1.00 32.19 286 LEU A C 1
ATOM 2227 O O . LEU A 1 286 ? 31.003 32.014 -17.774 1.00 32.19 286 LEU A O 1
ATOM 2231 N N . CYS A 1 287 ? 32.622 32.250 -16.234 1.00 35.94 287 CYS A N 1
ATOM 2232 C CA . CYS A 1 287 ? 33.716 33.178 -16.580 1.00 35.94 287 CYS A CA 1
ATOM 2233 C C . CYS A 1 287 ? 34.487 33.569 -15.312 1.00 35.94 287 CYS A C 1
ATOM 2235 O O . CYS A 1 287 ? 33.823 33.873 -14.298 1.00 35.94 287 CYS A O 1
#

Radius of gyration: 23.75 Å; chains: 1; bounding box: 58×58×63 Å

Organism: NCBI:txid885272

pLDDT: mean 70.22, std 16.66, range [30.27, 94.88]

Sequence (287 aa):
MRAFELFEDGRLIPLPDEGRERGVTVFLPAGRQLFGRLEGDLCCWSLWDGRKKTDVLSADGGLVLSEEPEAFILPPAACRQVEDALYVQYPPPGDHCLTIGMLRQICPDVPLFWGPVSETLASLSPNLTSQNGTLQLYWGVRFALAGGRQDIIDRIRLWSLNARDFLNGKIDAQMVLTASQTPPPQLLNGQSLGPQRPVDGEPEESEAGPDTTLLVRYDAVKPFGQTPLSAWFLLSGDLWRHLRKFLSGGEAILCLWGALEAREAWEQSRRYCPPSSEPADTSSVLC